Protein AF-A0A5C4T3Y5-F1 (afdb_monomer_lite)

Radius of gyration: 22.11 Å; chains: 1; bounding box: 56×48×70 Å

Organism: NCBI:txid1172614

pLDDT: mean 87.39, std 15.69, range [29.86, 98.88]

Sequence (326 aa):
MNRQQIGSLPRAMRIAFAGDSITWVDGMLDDGFVGEADLFLRETFAETIMHDRLTIFGHAETIRSRKFYGESGVRLTGQGSGAAFELGGDELSVVQALERGNESAALIDLYVDGELYDTFTNRNDSPSGEHKVSFIGDGVKHTFDLGRPFTYGHRVTVDGAEVAGELNSRGYGAAFPASLDYRIIRQYEPGPDGEPEVRHVLRFREPVSEGAVIEVTYRFGETIAYAKTTIGETGERIGSPLESRYGEGGVAFDPARPVSVSSGLDFRSTDERAVRTWRFPHAARRTFELKIRGFDPHGGGEGEPYVLLNFVTNRFHHVMNAGIGG

Secondary structure (DSSP, 8-state):
--------PPPP-EEEE--SSS--SSSSTTSHHHHHHHHHHHHHTS-EEEGGGSEEEEEEEEEE-TTSGGGEEEEEEEEEEEEEEEEEEEEEEEEEEB-S--TT-EEEEEEETTEEEEEEE----S-EEEEEEEEE--SS--EEE-SSSSEEEEEEEETTEE--EEE----TTPPPPTT-SEEEEEEEEE-TTSSEEEEEEEEESSPPPTTPEEEEEEEEEPPB-SEE-S--BSSSSTTSPBPPS--BS--TT--S---SS------EEE-GGGEEEEEEEEEEEEEEEEEEEEE-TTS---S--EEEEEEEESS--EEEE-STT-

Foldseek 3Di:
DDFPADPDADPFDFAEDAAAPQQPDQFFCLPHPNVVVLVCCCVPRWPWFFQVRWDWDADKDWFAFSLFNVRIWIKFWFFFTWTKDKGWWQKKKFFFKAFFAQQQKFWKFKDWQNHTDDIDISHDPWDKDKDKDKDFFAQPDFKDFPPAFAKAPKWKDKLNHTFAEFAAQDEPPDDDDPRGQWYWFWDWDQDPVRDTDITTMIGGPGGRDGGIMMMMMIIGGAMAGQKDFSWYANDRDSRHGTGYLWGADDDPQPPPDPDRTDQNHDKIKGRVVSMDMDGHPTIGIIMMMMGGNFHDPPGSRDDIHIIITGMMMGHSSTYIHPYRSD

Structure (mmCIF, N/CA/C/O backbone):
data_AF-A0A5C4T3Y5-F1
#
_entry.id   AF-A0A5C4T3Y5-F1
#
loop_
_atom_site.group_PDB
_atom_site.id
_atom_site.type_symbol
_atom_site.label_atom_id
_atom_site.label_alt_id
_atom_site.label_comp_id
_atom_site.label_asym_id
_atom_site.label_entity_id
_atom_site.label_seq_id
_atom_site.pdbx_PDB_ins_code
_atom_site.Cartn_x
_atom_site.Cartn_y
_atom_site.Cartn_z
_atom_site.occupancy
_atom_site.B_iso_or_equiv
_atom_site.auth_seq_id
_atom_site.auth_comp_id
_atom_site.auth_asym_id
_atom_site.auth_atom_id
_atom_site.pdbx_PDB_model_num
ATOM 1 N N . MET A 1 1 ? 25.759 -4.461 -36.466 1.00 36.50 1 MET A N 1
ATOM 2 C CA . MET A 1 1 ? 24.819 -4.099 -35.384 1.00 36.50 1 MET A CA 1
ATOM 3 C C . MET A 1 1 ? 25.091 -2.660 -34.986 1.00 36.50 1 MET A C 1
ATOM 5 O O . MET A 1 1 ? 26.148 -2.385 -34.434 1.00 36.50 1 MET A O 1
ATOM 9 N N . ASN A 1 2 ? 24.200 -1.737 -35.352 1.00 29.86 2 ASN A N 1
ATOM 10 C CA . ASN A 1 2 ? 24.322 -0.327 -34.985 1.00 29.86 2 ASN A CA 1
ATOM 11 C C . ASN A 1 2 ? 24.005 -0.174 -33.494 1.00 29.86 2 ASN A C 1
ATOM 13 O O . ASN A 1 2 ? 22.849 -0.293 -33.101 1.00 29.86 2 ASN A O 1
ATOM 17 N N . ARG A 1 3 ? 25.024 0.100 -32.670 1.00 39.75 3 ARG A N 1
ATOM 18 C CA . ARG A 1 3 ? 24.822 0.672 -31.335 1.00 39.75 3 ARG A CA 1
ATOM 19 C C . ARG A 1 3 ? 24.287 2.086 -31.545 1.00 39.75 3 ARG A C 1
ATOM 21 O O . ARG A 1 3 ? 25.066 2.995 -31.816 1.00 39.75 3 ARG A O 1
ATOM 28 N N . GLN A 1 4 ? 22.971 2.268 -31.488 1.00 42.38 4 GLN A N 1
ATOM 29 C CA . GLN A 1 4 ? 22.417 3.609 -31.347 1.00 42.38 4 GLN A CA 1
ATOM 30 C C . GLN A 1 4 ? 22.918 4.159 -30.009 1.00 42.38 4 GLN A C 1
ATOM 32 O O . GLN A 1 4 ? 22.555 3.658 -28.948 1.00 42.38 4 GLN A O 1
ATOM 37 N N . GLN A 1 5 ? 23.816 5.145 -30.066 1.00 44.62 5 GLN A N 1
ATOM 38 C CA . GLN A 1 5 ? 24.104 5.988 -28.914 1.00 44.62 5 GLN A CA 1
ATOM 39 C C . GLN A 1 5 ? 22.796 6.681 -28.540 1.00 44.62 5 GLN A C 1
ATOM 41 O O . GLN A 1 5 ? 22.319 7.553 -29.265 1.00 44.62 5 GLN A O 1
ATOM 46 N N . ILE A 1 6 ? 22.204 6.260 -27.427 1.00 57.47 6 ILE A N 1
ATOM 47 C CA . ILE A 1 6 ? 21.141 7.017 -26.777 1.00 57.47 6 ILE A CA 1
ATOM 48 C C . ILE A 1 6 ? 21.789 8.349 -26.371 1.00 57.47 6 ILE A C 1
ATOM 50 O O . ILE A 1 6 ? 22.829 8.346 -25.708 1.00 57.47 6 ILE A O 1
ATOM 54 N N . GLY A 1 7 ? 21.241 9.476 -26.842 1.00 57.78 7 GLY A N 1
ATOM 55 C CA . GLY A 1 7 ? 21.712 10.813 -26.464 1.00 57.78 7 GLY A CA 1
ATOM 56 C C . GLY A 1 7 ? 21.711 11.002 -24.942 1.00 57.78 7 GLY A C 1
ATOM 57 O O . GLY A 1 7 ? 21.140 10.197 -24.209 1.00 57.78 7 GLY A O 1
ATOM 58 N N . SER A 1 8 ? 22.357 12.057 -24.439 1.00 62.75 8 SER A N 1
ATOM 59 C CA . SER A 1 8 ? 22.396 12.314 -22.993 1.00 62.75 8 SER A CA 1
ATOM 60 C C . SER A 1 8 ? 20.975 12.424 -22.427 1.00 62.75 8 SER A C 1
ATOM 62 O O . SER A 1 8 ? 20.255 13.368 -22.756 1.00 62.75 8 SER A O 1
ATOM 64 N N . LEU A 1 9 ? 20.575 11.464 -21.589 1.00 67.12 9 LEU A N 1
ATOM 65 C CA . LEU A 1 9 ? 19.258 11.462 -20.955 1.00 67.12 9 LEU A CA 1
ATOM 66 C C . LEU A 1 9 ? 19.150 12.611 -19.932 1.00 67.12 9 LEU A C 1
ATOM 68 O O . LEU A 1 9 ? 20.125 12.876 -19.215 1.00 67.12 9 LEU A O 1
ATOM 72 N N . PRO A 1 10 ? 17.983 13.275 -19.812 1.00 72.19 10 PRO A N 1
ATOM 73 C CA . PRO A 1 10 ? 17.761 14.323 -18.815 1.00 72.19 10 PRO A CA 1
ATOM 74 C C . PRO A 1 10 ? 18.034 13.794 -17.411 1.00 72.19 10 PRO A C 1
ATOM 76 O O . PRO A 1 10 ? 17.571 12.702 -17.090 1.00 72.19 10 PRO A O 1
ATOM 79 N N . ARG A 1 11 ? 18.770 14.535 -16.567 1.00 76.62 11 ARG A N 1
ATOM 80 C CA . ARG A 1 11 ? 19.096 14.136 -15.180 1.00 76.62 11 ARG A CA 1
ATOM 81 C C . ARG A 1 11 ? 17.837 13.671 -14.435 1.00 76.62 11 ARG A C 1
ATOM 83 O O . ARG A 1 11 ? 16.840 14.379 -14.458 1.00 76.62 11 ARG A O 1
ATOM 90 N N . ALA A 1 12 ? 17.896 12.526 -13.749 1.00 79.19 12 ALA A N 1
ATOM 91 C CA . ALA A 1 12 ? 16.810 12.096 -12.869 1.00 79.19 12 ALA A CA 1
ATOM 92 C C . ALA A 1 12 ? 16.575 13.164 -11.784 1.00 79.19 12 ALA A C 1
ATOM 94 O O . ALA A 1 12 ? 17.498 13.513 -11.040 1.00 79.19 12 ALA A O 1
ATOM 95 N N . MET A 1 13 ? 15.362 13.717 -11.738 1.00 84.25 13 MET A N 1
ATOM 96 C CA . MET A 1 13 ? 14.961 14.749 -10.779 1.00 84.25 13 MET A CA 1
ATOM 97 C C . MET A 1 13 ? 13.969 14.184 -9.765 1.00 84.25 13 MET A C 1
ATOM 99 O O . MET A 1 13 ? 13.226 13.250 -10.059 1.00 84.25 13 MET A O 1
ATOM 103 N N . ARG A 1 14 ? 13.952 14.797 -8.581 1.00 88.56 14 ARG A N 1
ATOM 104 C CA . ARG A 1 14 ? 12.890 14.643 -7.584 1.00 88.56 14 ARG A CA 1
ATOM 105 C C . ARG A 1 14 ? 11.986 15.858 -7.715 1.00 88.56 14 ARG A C 1
ATOM 107 O O . ARG A 1 14 ? 12.497 16.978 -7.707 1.00 88.56 14 ARG A O 1
ATOM 114 N N . ILE A 1 15 ? 10.691 15.643 -7.892 1.00 89.19 15 ILE A N 1
ATOM 115 C CA . ILE A 1 15 ? 9.761 16.697 -8.300 1.00 89.19 15 ILE A CA 1
ATOM 116 C C . ILE A 1 15 ? 8.737 16.909 -7.192 1.00 89.19 15 ILE A C 1
ATOM 118 O O . ILE A 1 15 ? 8.049 15.978 -6.784 1.00 89.19 15 ILE A O 1
ATOM 122 N N . ALA A 1 16 ? 8.655 18.145 -6.703 1.00 88.56 16 ALA A N 1
ATOM 123 C CA . ALA A 1 16 ? 7.646 18.582 -5.751 1.00 88.56 16 ALA A CA 1
ATOM 124 C C . ALA A 1 16 ? 6.674 19.523 -6.464 1.00 88.56 16 ALA A C 1
ATOM 126 O O . ALA A 1 16 ? 7.077 20.572 -6.968 1.00 88.56 16 ALA A O 1
ATOM 127 N N . PHE A 1 17 ? 5.404 19.144 -6.503 1.00 84.81 17 PHE A N 1
ATOM 128 C CA . PHE A 1 17 ? 4.326 19.990 -6.990 1.00 84.81 17 PHE A CA 1
ATOM 129 C C . PHE A 1 17 ? 3.810 20.834 -5.825 1.00 84.81 17 PHE A C 1
ATOM 131 O O . PHE A 1 17 ? 3.397 20.279 -4.812 1.00 84.81 17 PHE A O 1
ATOM 138 N N . ALA A 1 18 ? 3.840 22.160 -5.957 1.00 80.19 18 ALA A N 1
ATOM 139 C CA . ALA A 1 18 ? 3.355 23.098 -4.944 1.00 80.19 18 ALA A CA 1
ATOM 140 C C . ALA A 1 18 ? 2.342 24.072 -5.564 1.00 80.19 18 ALA A C 1
ATOM 142 O O . ALA A 1 18 ? 2.538 24.542 -6.686 1.00 80.19 18 ALA A O 1
ATOM 143 N N . GLY A 1 19 ? 1.258 24.365 -4.842 1.00 69.75 19 GLY A N 1
ATOM 144 C CA . GLY A 1 19 ? 0.170 25.231 -5.303 1.00 69.75 19 GLY A CA 1
ATOM 145 C C . GLY A 1 19 ? -1.094 25.103 -4.449 1.00 69.75 19 GLY A C 1
ATOM 146 O O . GLY A 1 19 ? -1.251 24.150 -3.691 1.00 69.75 19 GLY A O 1
ATOM 147 N N . ASP A 1 20 ? -1.999 26.068 -4.568 1.00 61.47 20 ASP A N 1
ATOM 148 C CA . ASP A 1 20 ? -3.270 26.143 -3.828 1.00 61.47 20 ASP A CA 1
ATOM 149 C C . ASP A 1 20 ? -4.387 25.261 -4.420 1.00 61.47 20 ASP A C 1
ATOM 151 O O . ASP A 1 20 ? -5.343 24.919 -3.726 1.00 61.47 20 ASP A O 1
ATOM 155 N N . SER A 1 21 ? -4.257 24.887 -5.698 1.00 60.47 21 SER A N 1
ATOM 156 C CA . SER A 1 21 ? -5.304 24.209 -6.473 1.00 60.47 21 SER A CA 1
ATOM 157 C C . SER A 1 21 ? -4.930 22.802 -6.960 1.00 60.47 21 SER A C 1
ATOM 159 O O . SER A 1 21 ? -5.686 22.185 -7.705 1.00 60.47 21 SER A O 1
ATOM 161 N N . ILE A 1 22 ? -3.769 22.281 -6.551 1.00 60.72 22 ILE A N 1
ATOM 162 C CA . ILE A 1 22 ? -3.251 20.967 -6.987 1.00 60.72 22 ILE A CA 1
ATOM 163 C C . ILE A 1 22 ? -3.721 19.792 -6.106 1.00 60.72 22 ILE A C 1
ATOM 165 O O . ILE A 1 22 ? -3.383 18.643 -6.379 1.00 60.72 22 ILE A O 1
ATOM 169 N N . THR A 1 23 ? -4.487 20.076 -5.049 1.00 54.38 23 THR A N 1
ATOM 170 C CA . THR A 1 23 ? -4.898 19.137 -3.985 1.00 54.38 23 THR A CA 1
ATOM 171 C C . THR A 1 23 ? -6.394 18.830 -3.956 1.00 54.38 23 THR A C 1
ATOM 173 O O . THR A 1 23 ? -6.790 17.883 -3.279 1.00 54.38 23 THR A O 1
ATOM 176 N N . TRP A 1 24 ? -7.233 19.593 -4.676 1.00 56.69 24 TRP A N 1
ATOM 177 C CA . TRP A 1 24 ? -8.702 19.475 -4.642 1.00 56.69 24 TRP A CA 1
ATOM 178 C C . TRP A 1 24 ? -9.212 18.256 -5.404 1.00 56.69 24 TRP A C 1
ATOM 180 O O . TRP A 1 24 ? -9.852 18.364 -6.447 1.00 56.69 24 TRP A O 1
ATOM 190 N N . VAL A 1 25 ? -8.914 17.082 -4.874 1.00 65.38 25 VAL A N 1
ATOM 191 C CA . VAL A 1 25 ? -9.356 15.793 -5.385 1.00 65.38 25 VAL A CA 1
ATOM 192 C C . VAL A 1 25 ? -9.476 14.812 -4.225 1.00 65.38 25 VAL A C 1
ATOM 194 O O . VAL A 1 25 ? -9.394 15.146 -3.046 1.00 65.38 25 VAL A O 1
ATOM 197 N N . ASP A 1 26 ? -9.705 13.572 -4.594 1.00 67.50 26 ASP A N 1
ATOM 198 C CA . ASP A 1 26 ? -9.985 12.442 -3.744 1.00 67.50 26 ASP A CA 1
ATOM 199 C C . ASP A 1 26 ? -8.799 12.027 -2.848 1.00 67.50 26 ASP A C 1
ATOM 201 O O . ASP A 1 26 ? -8.959 11.188 -1.969 1.00 67.50 26 ASP A O 1
ATOM 205 N N . GLY A 1 27 ? -7.621 12.634 -2.987 1.00 68.38 27 GLY A N 1
ATOM 206 C CA . GLY A 1 27 ? -6.558 12.465 -2.012 1.00 68.38 27 GLY A CA 1
ATOM 207 C C . GLY A 1 27 ? -5.727 11.195 -2.162 1.00 68.38 27 GLY A C 1
ATOM 208 O O . GLY A 1 27 ? -5.402 10.554 -1.158 1.00 68.38 27 GLY A O 1
ATOM 209 N N . MET A 1 28 ? -5.351 10.851 -3.386 1.00 80.12 28 MET A N 1
ATOM 210 C CA . MET A 1 28 ? -4.226 9.968 -3.709 1.00 80.12 28 MET A CA 1
ATOM 211 C C . MET A 1 28 ? -3.148 10.740 -4.482 1.00 80.12 28 MET A C 1
ATOM 213 O O . MET A 1 28 ? -3.379 11.867 -4.913 1.00 80.12 28 MET A O 1
ATOM 217 N N . LEU A 1 29 ? -1.941 10.171 -4.592 1.00 83.69 29 LEU A N 1
ATOM 218 C CA . LEU A 1 29 ? -0.811 10.845 -5.249 1.00 83.69 29 LEU A CA 1
ATOM 219 C C . LEU A 1 29 ? -1.103 11.136 -6.727 1.00 83.69 29 LEU A C 1
ATOM 221 O O . LEU A 1 29 ? -0.815 12.233 -7.194 1.00 83.69 29 LEU A O 1
ATOM 225 N N . ASP A 1 30 ? -1.728 10.177 -7.408 1.00 81.19 30 ASP A N 1
ATOM 226 C CA . ASP A 1 30 ? -2.025 10.243 -8.843 1.00 81.19 30 ASP A CA 1
ATOM 227 C C . ASP A 1 30 ? -3.399 10.840 -9.153 1.00 81.19 30 ASP A C 1
ATOM 229 O O . ASP A 1 30 ? -3.900 10.716 -10.268 1.00 81.19 30 ASP A O 1
ATOM 233 N N . ASP A 1 31 ? -4.033 11.489 -8.178 1.00 78.75 31 ASP A N 1
ATOM 234 C CA . ASP A 1 31 ? -5.283 12.188 -8.428 1.00 78.75 31 ASP A CA 1
ATOM 235 C C . ASP A 1 31 ? -5.014 13.609 -8.963 1.00 78.75 31 ASP A C 1
ATOM 237 O O . ASP A 1 31 ? -4.052 14.288 -8.588 1.00 78.75 31 ASP A O 1
ATOM 241 N N . GLY A 1 32 ? -5.929 14.111 -9.795 1.00 79.31 32 GLY A N 1
ATOM 242 C CA . GLY A 1 32 ? -5.951 15.512 -10.220 1.00 79.31 32 GLY A CA 1
ATOM 243 C C . GLY A 1 32 ? -4.731 15.936 -11.039 1.00 79.31 32 GLY A C 1
ATOM 244 O O . GLY A 1 32 ? -4.209 15.179 -11.851 1.00 79.31 32 GLY A O 1
ATOM 245 N N . PHE A 1 33 ? -4.283 17.181 -10.842 1.00 82.50 33 PHE A N 1
ATOM 246 C CA . PHE A 1 33 ? -3.180 17.765 -11.615 1.00 82.50 33 PHE A CA 1
ATOM 247 C C . PHE A 1 33 ? -1.865 16.989 -11.467 1.00 82.50 33 PHE A C 1
ATOM 249 O O . PHE A 1 33 ? -1.119 16.864 -12.436 1.00 82.50 33 PHE A O 1
ATOM 256 N N . VAL A 1 34 ? -1.568 16.479 -10.267 1.00 84.25 34 VAL A N 1
ATOM 257 C CA . VAL A 1 34 ? -0.316 15.752 -10.018 1.00 84.25 34 VAL A CA 1
ATOM 258 C C . VAL A 1 34 ? -0.284 14.438 -10.791 1.00 84.25 34 VAL A C 1
ATOM 260 O O . VAL A 1 34 ? 0.754 14.131 -11.369 1.00 84.25 34 VAL A O 1
ATOM 263 N N . GLY A 1 35 ? -1.414 13.730 -10.892 1.00 86.81 35 GLY A N 1
ATOM 264 C CA . GLY A 1 35 ? -1.527 12.535 -11.732 1.00 86.81 35 GLY A CA 1
ATOM 265 C C . GLY A 1 35 ? -1.230 12.812 -13.206 1.00 86.81 35 GLY A C 1
ATOM 266 O O . GLY A 1 35 ? -0.397 12.138 -13.806 1.00 86.81 35 GLY A O 1
ATOM 267 N N . GLU A 1 36 ? -1.838 13.856 -13.776 1.00 88.88 36 GLU A N 1
ATOM 268 C CA . GLU A 1 36 ? -1.592 14.259 -15.172 1.00 88.88 36 GLU A CA 1
ATOM 269 C C . GLU A 1 36 ? -0.136 14.692 -15.407 1.00 88.88 36 GLU A C 1
ATOM 271 O O . GLU A 1 36 ? 0.470 14.385 -16.437 1.00 88.88 36 GLU A O 1
ATOM 276 N N . ALA A 1 37 ? 0.460 15.395 -14.441 1.00 89.38 37 ALA A N 1
ATOM 277 C CA . ALA A 1 37 ? 1.850 15.811 -14.528 1.00 89.38 37 ALA A CA 1
ATOM 278 C C . ALA A 1 37 ? 2.822 14.625 -14.407 1.00 89.38 37 ALA A C 1
ATOM 280 O O . ALA A 1 37 ? 3.807 14.581 -15.144 1.00 89.38 37 ALA A O 1
ATOM 281 N N . ASP A 1 38 ? 2.554 13.660 -13.521 1.00 90.06 38 ASP A N 1
ATOM 282 C CA . ASP A 1 38 ? 3.348 12.432 -13.403 1.00 90.06 38 ASP A CA 1
ATOM 283 C C . ASP A 1 38 ? 3.255 11.583 -14.679 1.00 90.06 38 ASP A C 1
ATOM 285 O O . ASP A 1 38 ? 4.277 11.141 -15.210 1.00 90.06 38 ASP A O 1
ATOM 289 N N . LEU A 1 39 ? 2.056 11.461 -15.258 1.00 91.31 39 LEU A N 1
ATOM 290 C CA . LEU A 1 39 ? 1.860 10.818 -16.557 1.00 91.31 39 LEU A CA 1
ATOM 291 C C . LEU A 1 39 ? 2.711 11.482 -17.646 1.00 91.31 39 LEU A C 1
ATOM 293 O O . LEU A 1 39 ? 3.504 10.809 -18.309 1.00 91.31 39 LEU A O 1
ATOM 297 N N . PHE A 1 40 ? 2.625 12.808 -17.777 1.00 91.06 40 PHE A N 1
ATOM 298 C CA . PHE A 1 40 ? 3.419 13.559 -18.748 1.00 91.06 40 PHE A CA 1
ATOM 299 C C . PHE A 1 40 ? 4.928 13.350 -18.555 1.00 91.06 40 PHE A C 1
ATOM 301 O O . PHE A 1 40 ? 5.659 13.163 -19.534 1.00 91.06 40 PHE A O 1
ATOM 308 N N . LEU A 1 41 ? 5.405 13.348 -17.305 1.00 90.31 41 LEU A N 1
ATOM 309 C CA . LEU A 1 41 ? 6.813 13.115 -16.987 1.00 90.31 41 LEU A CA 1
ATOM 310 C C . LEU A 1 41 ? 7.275 11.729 -17.445 1.00 90.31 41 LEU A C 1
ATOM 312 O O . LEU A 1 41 ? 8.335 11.602 -18.069 1.00 90.31 41 LEU A O 1
ATOM 316 N N . ARG A 1 42 ? 6.468 10.703 -17.164 1.00 90.12 42 ARG A N 1
ATOM 317 C CA . ARG A 1 42 ? 6.774 9.303 -17.470 1.00 90.12 42 ARG A CA 1
ATOM 318 C C . ARG A 1 42 ? 6.694 8.969 -18.950 1.00 90.12 42 ARG A C 1
ATOM 320 O O . ARG A 1 42 ? 7.443 8.099 -19.384 1.00 90.12 42 ARG A O 1
ATOM 327 N N . GLU A 1 43 ? 5.814 9.626 -19.700 1.00 88.25 43 GLU A N 1
ATOM 328 C CA . GLU A 1 43 ? 5.666 9.425 -21.146 1.00 88.25 43 GLU A CA 1
ATOM 329 C C . GLU A 1 43 ? 6.674 10.240 -21.966 1.00 88.25 43 GLU A C 1
ATOM 331 O O . GLU A 1 43 ? 7.081 9.810 -23.045 1.00 88.25 43 GLU A O 1
ATOM 336 N N . THR A 1 44 ? 7.097 11.405 -21.464 1.00 89.31 44 THR A N 1
ATOM 337 C CA . THR A 1 44 ? 7.933 12.344 -22.232 1.00 89.31 44 THR A CA 1
ATOM 338 C C . THR A 1 44 ? 9.419 12.234 -21.903 1.00 89.31 44 THR A C 1
ATOM 340 O O . THR A 1 44 ? 10.260 12.369 -22.793 1.00 89.31 44 THR A O 1
ATOM 343 N N . PHE A 1 45 ? 9.768 12.027 -20.629 1.00 89.62 45 PHE A N 1
ATOM 344 C CA . PHE A 1 45 ? 11.157 12.124 -20.161 1.00 89.62 45 PHE A CA 1
ATOM 345 C C . PHE A 1 45 ? 11.718 10.822 -19.586 1.00 89.62 45 PHE A C 1
ATOM 347 O O . PHE A 1 45 ? 12.925 10.747 -19.340 1.00 89.62 45 PHE A O 1
ATOM 354 N N . ALA A 1 46 ? 10.879 9.807 -19.389 1.00 92.19 46 ALA A N 1
ATOM 355 C CA . ALA A 1 46 ? 11.289 8.479 -18.957 1.00 92.19 46 ALA A CA 1
ATOM 356 C C . ALA A 1 46 ? 10.874 7.414 -19.979 1.00 92.19 46 ALA A C 1
ATOM 358 O O . ALA A 1 46 ? 10.003 7.618 -20.818 1.00 92.19 46 ALA A O 1
ATOM 359 N N . GLU A 1 47 ? 11.490 6.245 -19.876 1.00 94.50 47 GLU A N 1
ATOM 360 C CA . GLU A 1 47 ? 10.926 5.016 -20.414 1.00 94.50 47 GLU A CA 1
ATOM 361 C C . GLU A 1 47 ? 10.297 4.270 -19.239 1.00 94.50 47 GLU A C 1
ATOM 363 O O . GLU A 1 47 ? 11.011 3.741 -18.391 1.00 94.50 47 GLU A O 1
ATOM 368 N N . THR A 1 48 ? 8.966 4.279 -19.160 1.00 95.62 48 THR A N 1
ATOM 369 C CA . THR A 1 48 ? 8.206 3.584 -18.113 1.00 95.62 48 THR A CA 1
ATOM 370 C C . THR A 1 48 ? 7.414 2.441 -18.733 1.00 95.62 48 THR A C 1
ATOM 372 O O . THR A 1 48 ? 6.619 2.656 -19.653 1.00 95.62 48 THR A O 1
ATOM 375 N N . ILE A 1 49 ? 7.603 1.228 -18.215 1.00 97.62 49 ILE A N 1
ATOM 376 C CA . ILE A 1 49 ? 6.910 0.015 -18.649 1.00 97.62 49 ILE A CA 1
ATOM 377 C C . ILE A 1 49 ? 5.986 -0.422 -17.513 1.00 97.62 49 ILE A C 1
ATOM 379 O O . ILE A 1 49 ? 6.433 -0.818 -16.436 1.00 97.62 49 ILE A O 1
ATOM 383 N N . MET A 1 50 ? 4.684 -0.307 -17.763 1.00 97.38 50 MET A N 1
ATOM 384 C CA . MET A 1 50 ? 3.639 -0.748 -16.836 1.00 97.38 50 MET A CA 1
ATOM 385 C C . MET A 1 50 ? 3.598 -2.277 -16.759 1.00 97.38 50 MET A C 1
ATOM 387 O O . MET A 1 50 ? 4.008 -2.949 -17.706 1.00 97.38 50 MET A O 1
ATOM 391 N N . HIS A 1 51 ? 3.105 -2.823 -15.642 1.00 97.44 51 HIS A N 1
ATOM 392 C CA . HIS A 1 51 ? 3.057 -4.275 -15.407 1.00 97.44 51 HIS A CA 1
ATOM 393 C C . HIS A 1 51 ? 2.386 -5.077 -16.533 1.00 97.44 51 HIS A C 1
ATOM 395 O O . HIS A 1 51 ? 2.841 -6.170 -16.855 1.00 97.44 51 HIS A O 1
ATOM 401 N N . ASP A 1 52 ? 1.367 -4.509 -17.177 1.00 96.69 52 ASP A N 1
ATOM 402 C CA . ASP A 1 52 ? 0.608 -5.110 -18.279 1.00 96.69 52 ASP A CA 1
ATOM 403 C C . ASP A 1 52 ? 1.371 -5.164 -19.615 1.00 96.69 52 ASP A C 1
ATOM 405 O O . ASP A 1 52 ? 0.950 -5.849 -20.547 1.00 96.69 52 ASP A O 1
ATOM 409 N N . ARG A 1 53 ? 2.510 -4.469 -19.706 1.00 97.56 53 ARG A N 1
ATOM 410 C CA . ARG A 1 53 ? 3.426 -4.472 -20.856 1.00 97.56 53 ARG A CA 1
ATOM 411 C C . ARG A 1 53 ? 4.692 -5.297 -20.615 1.00 97.56 53 ARG A C 1
ATOM 413 O O . ARG A 1 53 ? 5.538 -5.379 -21.506 1.00 97.56 53 ARG A O 1
ATOM 420 N N . LEU A 1 54 ? 4.842 -5.900 -19.436 1.00 97.94 54 LEU A N 1
ATOM 421 C CA . LEU A 1 54 ? 5.944 -6.813 -19.138 1.00 97.94 54 LEU A CA 1
ATOM 422 C C . LEU A 1 54 ? 5.702 -8.180 -19.790 1.00 97.94 54 LEU A C 1
ATOM 424 O O . LEU A 1 54 ? 4.568 -8.643 -19.906 1.00 97.94 54 LEU A O 1
ATOM 428 N N . THR A 1 55 ? 6.776 -8.874 -20.167 1.00 98.44 55 THR A N 1
ATOM 429 C CA . THR A 1 55 ? 6.678 -10.282 -20.572 1.00 98.44 55 THR A CA 1
ATOM 430 C C . THR A 1 55 ? 6.641 -11.146 -19.320 1.00 98.44 55 THR A C 1
ATOM 432 O O . THR A 1 55 ? 7.670 -11.375 -18.691 1.00 98.44 55 THR A O 1
ATOM 435 N N . ILE A 1 56 ? 5.451 -11.599 -18.938 1.00 98.25 56 ILE A N 1
ATOM 436 C CA . ILE A 1 56 ? 5.238 -12.379 -17.716 1.00 98.25 56 ILE A CA 1
ATOM 437 C C . ILE A 1 56 ? 5.407 -13.878 -17.974 1.00 98.25 56 ILE A C 1
ATOM 439 O O . ILE A 1 56 ? 4.944 -14.403 -18.987 1.00 98.25 56 ILE A O 1
ATOM 443 N N . PHE A 1 57 ? 6.028 -14.576 -17.026 1.00 97.62 57 PHE A N 1
ATOM 444 C CA . PHE A 1 57 ? 6.111 -16.034 -17.000 1.00 97.62 57 PHE A CA 1
ATOM 445 C C . PHE A 1 57 ? 5.760 -16.577 -15.610 1.00 97.62 57 PHE A C 1
ATOM 447 O O . PHE A 1 57 ? 6.029 -15.945 -14.588 1.00 97.62 57 PHE A O 1
ATOM 454 N N . GLY A 1 58 ? 5.159 -17.768 -15.574 1.00 97.00 58 GLY A N 1
ATOM 455 C CA . GLY A 1 58 ? 4.621 -18.360 -14.347 1.00 97.00 58 GLY A CA 1
ATOM 456 C C . GLY A 1 58 ? 3.217 -17.853 -13.998 1.00 97.00 58 GLY A C 1
ATOM 457 O O . GLY A 1 58 ? 2.471 -17.425 -14.879 1.00 97.00 58 GLY A O 1
ATOM 458 N N . HIS A 1 59 ? 2.834 -17.955 -12.723 1.00 97.31 59 HIS A N 1
ATOM 459 C CA . HIS A 1 59 ? 1.506 -17.546 -12.255 1.00 97.31 59 HIS A CA 1
ATOM 460 C C . HIS A 1 59 ? 1.455 -16.041 -11.979 1.00 97.31 59 HIS A C 1
ATOM 462 O O . HIS A 1 59 ? 2.314 -15.506 -11.270 1.00 97.31 59 HIS A O 1
ATOM 468 N N . ALA A 1 60 ? 0.418 -15.381 -12.496 1.00 97.94 60 ALA A N 1
ATOM 469 C CA . ALA A 1 60 ? 0.236 -13.944 -12.386 1.00 97.94 60 ALA A CA 1
ATOM 470 C C . ALA A 1 60 ? -1.233 -13.558 -12.185 1.00 97.94 60 ALA A C 1
ATOM 472 O O . ALA A 1 60 ? -2.123 -14.105 -12.832 1.00 97.94 60 ALA A O 1
ATOM 473 N N . GLU A 1 61 ? -1.467 -12.569 -11.329 1.00 97.88 61 GLU A N 1
ATOM 474 C CA . GLU A 1 61 ? -2.783 -11.987 -11.067 1.00 97.88 61 GLU A CA 1
ATOM 475 C C . GLU A 1 61 ? -2.684 -10.459 -11.085 1.00 97.88 61 GLU A C 1
ATOM 477 O O . GLU A 1 61 ? -1.803 -9.877 -10.454 1.00 97.88 61 GLU A O 1
ATOM 482 N N . THR A 1 62 ? -3.591 -9.780 -11.788 1.00 97.94 62 THR A N 1
ATOM 483 C CA . THR A 1 62 ? -3.681 -8.317 -11.708 1.00 97.94 62 THR A CA 1
ATOM 484 C C . THR A 1 62 ? -4.339 -7.902 -10.398 1.00 97.94 62 THR A C 1
ATOM 486 O O . THR A 1 62 ? -5.477 -8.273 -10.124 1.00 97.94 62 THR A O 1
ATOM 489 N N . ILE A 1 63 ? -3.659 -7.051 -9.634 1.00 97.50 63 ILE A N 1
ATOM 490 C CA . ILE A 1 63 ? -4.169 -6.468 -8.393 1.00 97.50 63 ILE A CA 1
ATOM 491 C C . ILE A 1 63 ? -4.537 -5.009 -8.639 1.00 97.50 63 ILE A C 1
ATOM 493 O O . ILE A 1 63 ? -3.784 -4.262 -9.267 1.00 97.50 63 ILE A O 1
ATOM 497 N N . ARG A 1 64 ? -5.698 -4.591 -8.131 1.00 96.12 64 ARG A N 1
ATOM 498 C CA . ARG A 1 64 ? -6.167 -3.204 -8.190 1.00 96.12 64 ARG A CA 1
ATOM 499 C C . ARG A 1 64 ? -6.018 -2.550 -6.826 1.00 96.12 64 ARG A C 1
ATOM 501 O O . ARG A 1 64 ? -6.444 -3.112 -5.823 1.00 96.12 64 ARG A O 1
ATOM 508 N N . SER A 1 65 ? -5.409 -1.372 -6.799 1.00 94.56 65 SER A N 1
ATOM 509 C CA . SER A 1 65 ? -5.291 -0.548 -5.597 1.00 94.56 65 SER A CA 1
ATOM 510 C C . SER A 1 65 ? -4.962 0.876 -6.001 1.00 94.56 65 SER A C 1
ATOM 512 O O . SER A 1 65 ? -4.067 1.085 -6.815 1.00 94.56 65 SER A O 1
ATOM 514 N N . ARG A 1 66 ? -5.615 1.864 -5.383 1.00 91.31 66 ARG A N 1
ATOM 515 C CA . ARG A 1 66 ? -5.321 3.284 -5.636 1.00 91.31 66 ARG A CA 1
ATOM 516 C C . ARG A 1 66 ? -3.938 3.719 -5.143 1.00 91.31 66 ARG A C 1
ATOM 518 O O . ARG A 1 66 ? -3.521 4.838 -5.407 1.00 91.31 66 ARG A O 1
ATOM 525 N N . LYS A 1 67 ? -3.229 2.859 -4.400 1.00 93.44 67 LYS A N 1
ATOM 526 C CA . LYS A 1 67 ? -1.833 3.097 -4.010 1.00 93.44 67 LYS A CA 1
ATOM 527 C C . LYS A 1 67 ? -0.821 2.740 -5.097 1.00 93.44 67 LYS A C 1
ATOM 529 O O . LYS A 1 67 ? 0.356 3.060 -4.946 1.00 93.44 67 LYS A O 1
ATOM 534 N N . PHE A 1 68 ? -1.252 2.058 -6.153 1.00 95.56 68 PHE A N 1
ATOM 535 C CA . PHE A 1 68 ? -0.436 1.822 -7.334 1.00 95.56 68 PHE A CA 1
ATOM 536 C C . PHE A 1 68 ? -0.560 2.979 -8.314 1.00 95.56 68 PHE A C 1
ATOM 538 O O . PHE A 1 68 ? -1.657 3.495 -8.522 1.00 95.56 68 PHE A O 1
ATOM 545 N N . TYR A 1 69 ? 0.540 3.286 -8.997 1.00 94.06 69 TYR A N 1
ATOM 546 C CA . TYR A 1 69 ? 0.496 4.112 -10.192 1.00 94.06 69 TYR A CA 1
ATOM 547 C C . TYR A 1 69 ? -0.393 3.458 -11.250 1.00 94.06 69 TYR A C 1
ATOM 549 O O . TYR A 1 69 ? -0.260 2.258 -11.517 1.00 94.06 69 TYR A O 1
ATOM 557 N N . GLY A 1 70 ? -1.333 4.220 -11.813 1.00 92.56 70 GLY A N 1
ATOM 558 C CA . GLY A 1 70 ? -2.357 3.692 -12.725 1.00 92.56 70 GLY A CA 1
ATOM 559 C C . GLY A 1 70 ? -3.318 2.686 -12.070 1.00 92.56 70 GLY A C 1
ATOM 560 O O . GLY A 1 70 ? -3.876 1.820 -12.748 1.00 92.56 70 GLY A O 1
ATOM 561 N N . GLU A 1 71 ? -3.452 2.746 -10.742 1.00 94.38 71 GLU A N 1
ATOM 562 C CA . GLU A 1 71 ? -4.342 1.935 -9.900 1.00 94.38 71 GLU A CA 1
ATOM 563 C C . GLU A 1 71 ? -4.208 0.409 -10.063 1.00 94.38 71 GLU A C 1
ATOM 565 O O . GLU A 1 71 ? -5.126 -0.360 -9.744 1.00 94.38 71 GLU A O 1
ATOM 570 N N . SER A 1 72 ? -3.077 -0.069 -10.591 1.00 96.69 72 SER A N 1
ATOM 571 C CA . SER A 1 72 ? -2.877 -1.494 -10.841 1.00 96.69 72 SER A CA 1
ATOM 572 C C . SER A 1 72 ? -1.431 -1.958 -10.792 1.00 96.69 72 SER A C 1
ATOM 574 O O . SER A 1 72 ? -0.503 -1.240 -11.151 1.00 96.69 72 SER A O 1
ATOM 576 N N . GLY A 1 73 ? -1.267 -3.210 -10.385 1.00 98.06 73 GLY A N 1
ATOM 577 C CA . GLY A 1 73 ? -0.018 -3.953 -10.453 1.00 98.06 73 GLY A CA 1
ATOM 578 C C . GLY A 1 73 ? -0.281 -5.416 -10.793 1.00 98.06 73 GLY A C 1
ATOM 579 O O . GLY A 1 73 ? -1.430 -5.845 -10.924 1.00 98.06 73 GLY A O 1
ATOM 580 N N . VAL A 1 74 ? 0.787 -6.197 -10.885 1.00 98.50 74 VAL A N 1
ATOM 581 C CA . VAL A 1 74 ? 0.732 -7.648 -11.060 1.00 98.50 74 VAL A CA 1
ATOM 582 C C . VAL A 1 74 ? 1.357 -8.342 -9.855 1.00 98.50 74 VAL A C 1
ATOM 584 O O . VAL A 1 74 ? 2.463 -8.009 -9.432 1.00 98.50 74 VAL A O 1
ATOM 587 N N . ARG A 1 75 ? 0.646 -9.319 -9.294 1.00 98.31 75 ARG A N 1
ATOM 588 C CA . ARG A 1 75 ? 1.169 -10.281 -8.328 1.00 98.31 75 ARG A CA 1
ATOM 589 C C . ARG A 1 75 ? 1.710 -11.473 -9.096 1.00 98.31 75 ARG A C 1
ATOM 591 O O . ARG A 1 75 ? 0.940 -12.199 -9.714 1.00 98.31 75 ARG A O 1
ATOM 598 N N . LEU A 1 76 ? 3.015 -11.684 -9.036 1.00 98.50 76 LEU A N 1
ATOM 599 C CA . LEU A 1 76 ? 3.666 -12.897 -9.523 1.00 98.50 76 LEU A CA 1
ATOM 600 C C . LEU A 1 76 ? 3.815 -13.850 -8.347 1.00 98.50 76 LEU A C 1
ATOM 602 O O . LEU A 1 76 ? 4.148 -13.405 -7.251 1.00 98.50 76 LEU A O 1
ATOM 606 N N . THR A 1 77 ? 3.514 -15.133 -8.520 1.00 98.19 77 THR A N 1
ATOM 607 C CA . THR A 1 77 ? 3.474 -16.095 -7.403 1.00 98.19 77 THR A CA 1
ATOM 608 C C . THR A 1 77 ? 4.134 -17.411 -7.782 1.00 98.19 77 THR A C 1
ATOM 610 O O . THR A 1 77 ? 4.011 -17.869 -8.917 1.00 98.19 77 THR A O 1
ATOM 613 N N . GLY A 1 78 ? 4.844 -18.007 -6.830 1.00 98.00 78 GLY A N 1
ATOM 614 C CA . GLY A 1 78 ? 5.546 -19.271 -6.994 1.00 98.00 78 GLY A CA 1
ATOM 615 C C . GLY A 1 78 ? 6.993 -19.092 -7.451 1.00 98.00 78 GLY A C 1
ATOM 616 O O . GLY A 1 78 ? 7.347 -18.168 -8.187 1.00 98.00 78 GLY A O 1
ATOM 617 N N . GLN A 1 79 ? 7.850 -20.006 -7.001 1.00 97.81 79 GLN A N 1
ATOM 618 C CA . GLN A 1 79 ? 9.251 -20.049 -7.406 1.00 97.81 79 GLN A CA 1
ATOM 619 C C . GLN A 1 79 ? 9.371 -20.202 -8.927 1.00 97.81 79 GLN A C 1
ATOM 621 O O . GLN A 1 79 ? 8.729 -21.051 -9.541 1.00 97.81 79 GLN A O 1
ATOM 626 N N . GLY A 1 80 ? 10.232 -19.389 -9.533 1.00 97.75 80 GLY A N 1
ATOM 627 C CA . GLY A 1 80 ? 10.459 -19.369 -10.972 1.00 97.75 80 GLY A CA 1
ATOM 628 C C . GLY A 1 80 ? 9.495 -18.486 -11.763 1.00 97.75 80 GLY A C 1
ATOM 629 O O . GLY A 1 80 ? 9.793 -18.241 -12.929 1.00 97.75 80 GLY A O 1
ATOM 630 N N . SER A 1 81 ? 8.414 -17.975 -11.163 1.00 98.56 81 SER A N 1
ATOM 631 C CA . SER A 1 81 ? 7.580 -16.930 -11.773 1.00 98.56 81 SER A CA 1
ATOM 632 C C . SER A 1 81 ? 8.329 -15.597 -11.822 1.00 98.56 81 SER A C 1
ATOM 634 O O . SER A 1 81 ? 9.211 -15.335 -10.997 1.00 98.56 81 SER A O 1
ATOM 636 N N . GLY A 1 82 ? 7.992 -14.746 -12.787 1.00 98.38 82 GLY A N 1
ATOM 637 C CA . GLY A 1 82 ? 8.771 -13.545 -13.043 1.00 98.38 82 GLY A CA 1
ATOM 638 C C . GLY A 1 82 ? 8.278 -12.690 -14.206 1.00 98.38 82 GLY A C 1
ATOM 639 O O . GLY A 1 82 ? 7.211 -12.921 -14.780 1.00 98.38 82 GLY A O 1
ATOM 640 N N . ALA A 1 83 ? 9.070 -11.670 -14.518 1.00 98.62 83 ALA A N 1
ATOM 641 C CA . ALA A 1 83 ? 8.815 -10.715 -15.583 1.00 98.62 83 ALA A CA 1
ATOM 642 C C . ALA A 1 83 ? 10.113 -10.372 -16.314 1.00 98.62 83 ALA A C 1
ATOM 644 O O . ALA A 1 83 ? 11.128 -10.094 -15.678 1.00 98.62 83 ALA A O 1
ATOM 645 N N . ALA A 1 84 ? 10.062 -10.335 -17.641 1.00 98.69 84 ALA A N 1
ATOM 646 C CA . ALA A 1 84 ? 11.153 -9.897 -18.498 1.00 98.69 84 ALA A CA 1
ATOM 647 C C . ALA A 1 84 ? 10.759 -8.649 -19.296 1.00 98.69 84 ALA A C 1
ATOM 649 O O . ALA A 1 84 ? 9.601 -8.476 -19.692 1.00 98.69 84 ALA A O 1
ATOM 650 N N . PHE A 1 85 ? 11.726 -7.766 -19.525 1.00 98.69 85 PHE A N 1
ATOM 651 C CA . PHE A 1 85 ? 11.537 -6.526 -20.271 1.00 98.69 85 PHE A CA 1
ATOM 652 C C . PHE A 1 85 ? 12.868 -5.996 -20.808 1.00 98.69 85 PHE A C 1
ATOM 654 O O . PHE A 1 85 ? 13.948 -6.412 -20.394 1.00 98.69 85 PHE A O 1
ATOM 661 N N . GLU A 1 86 ? 12.792 -5.057 -21.743 1.00 98.38 86 GLU A N 1
ATOM 662 C CA . GLU A 1 86 ? 13.954 -4.360 -22.280 1.00 98.38 86 GLU A CA 1
ATOM 663 C C . GLU A 1 86 ? 13.796 -2.866 -21.999 1.00 98.38 86 GLU A C 1
ATOM 665 O O . GLU A 1 86 ? 12.744 -2.297 -22.282 1.00 98.38 86 GLU A O 1
ATOM 670 N N . LEU A 1 87 ? 14.825 -2.239 -21.433 1.00 97.06 87 LEU A N 1
ATOM 671 C CA . LEU A 1 87 ? 14.779 -0.842 -21.002 1.00 97.06 87 LEU A CA 1
ATOM 672 C C . LEU A 1 87 ? 16.056 -0.119 -21.444 1.00 97.06 87 LEU A C 1
ATOM 674 O O . LEU A 1 87 ? 17.165 -0.654 -21.351 1.00 97.06 87 LEU A O 1
ATOM 678 N N . GLY A 1 88 ? 15.905 1.094 -21.973 1.00 95.00 88 GLY A N 1
ATOM 679 C CA . GLY A 1 88 ? 17.009 1.960 -22.365 1.00 95.00 88 GLY A CA 1
ATOM 680 C C . GLY A 1 88 ? 17.419 2.912 -21.248 1.00 95.00 88 GLY A C 1
ATOM 681 O O . GLY A 1 88 ? 16.581 3.563 -20.633 1.00 95.00 88 GLY A O 1
ATOM 682 N N . GLY A 1 89 ? 18.723 3.058 -21.025 1.00 93.06 89 GLY A N 1
ATOM 683 C CA . GLY A 1 89 ? 19.267 4.071 -20.126 1.00 93.06 89 GLY A CA 1
ATOM 684 C C . GLY A 1 89 ? 20.466 3.590 -19.326 1.00 93.06 89 GLY A C 1
ATOM 685 O O . GLY A 1 89 ? 21.119 2.597 -19.645 1.00 93.06 89 GLY A O 1
ATOM 686 N N . ASP A 1 90 ? 20.807 4.357 -18.307 1.00 93.62 90 ASP A N 1
ATOM 687 C CA . ASP A 1 90 ? 21.877 4.101 -17.341 1.00 93.62 90 ASP A CA 1
ATOM 688 C C . ASP A 1 90 ? 21.317 3.829 -15.935 1.00 93.62 90 ASP A C 1
ATOM 690 O O . ASP A 1 90 ? 22.066 3.786 -14.965 1.00 93.62 90 ASP A O 1
ATOM 694 N N . GLU A 1 91 ? 20.008 3.630 -15.812 1.00 94.62 91 GLU A N 1
ATOM 695 C CA . GLU A 1 91 ? 19.317 3.383 -14.552 1.00 94.62 91 GLU A CA 1
ATOM 696 C C . GLU A 1 91 ? 18.124 2.451 -14.795 1.00 94.62 91 GLU A C 1
ATOM 698 O O . GLU A 1 91 ? 17.452 2.544 -15.823 1.00 94.62 91 GLU A O 1
ATOM 703 N N . LEU A 1 92 ? 17.894 1.544 -13.849 1.00 97.19 92 LEU A N 1
ATOM 704 C CA . LEU A 1 92 ? 16.678 0.752 -13.711 1.00 97.19 92 LEU A CA 1
ATOM 705 C C . LEU A 1 92 ? 16.094 1.046 -12.336 1.00 97.19 92 LEU A C 1
ATOM 707 O O . LEU A 1 92 ? 16.780 0.848 -11.337 1.00 97.19 92 LEU A O 1
ATOM 711 N N . SER A 1 93 ? 14.821 1.404 -12.288 1.00 97.75 93 SER A N 1
ATOM 712 C CA . SER A 1 93 ? 14.021 1.464 -11.074 1.00 97.75 93 SER A CA 1
ATOM 713 C C . SER A 1 93 ? 12.841 0.514 -11.189 1.00 97.75 93 SER A C 1
ATOM 715 O O . SER A 1 93 ? 12.038 0.614 -12.116 1.00 97.75 93 SER A O 1
ATOM 717 N N . VAL A 1 94 ? 12.732 -0.403 -10.235 1.00 98.38 94 VAL A N 1
ATOM 718 C CA . VAL A 1 94 ? 11.585 -1.297 -10.070 1.00 98.38 94 VAL A CA 1
ATOM 719 C C . VAL A 1 94 ? 10.722 -0.742 -8.949 1.00 98.38 94 VAL A C 1
ATOM 721 O O . VAL A 1 94 ? 11.209 -0.546 -7.834 1.00 98.38 94 VAL A O 1
ATOM 724 N N . VAL A 1 95 ? 9.449 -0.491 -9.249 1.00 98.00 95 VAL A N 1
ATOM 725 C CA . VAL A 1 95 ? 8.458 -0.050 -8.267 1.00 98.00 95 VAL A CA 1
ATOM 726 C C . VAL A 1 95 ? 7.558 -1.228 -7.922 1.00 98.00 95 VAL A C 1
ATOM 728 O O . VAL A 1 95 ? 6.853 -1.766 -8.780 1.00 98.00 95 VAL A O 1
ATOM 731 N N . GLN A 1 96 ? 7.607 -1.634 -6.658 1.00 97.75 96 GLN A N 1
ATOM 732 C CA . GLN A 1 96 ? 6.903 -2.793 -6.118 1.00 97.75 96 GLN A CA 1
ATOM 733 C C . GLN A 1 96 ? 6.042 -2.413 -4.913 1.00 97.75 96 GLN A C 1
ATOM 735 O O . GLN A 1 96 ? 6.284 -1.398 -4.268 1.00 97.75 96 GLN A O 1
ATOM 740 N N . ALA A 1 97 ? 5.057 -3.245 -4.584 1.00 97.75 97 ALA A N 1
ATOM 741 C CA . ALA A 1 97 ? 4.380 -3.166 -3.293 1.00 97.75 97 ALA A CA 1
ATOM 742 C C . ALA A 1 97 ? 4.879 -4.239 -2.326 1.00 97.75 97 ALA A C 1
ATOM 744 O O . ALA A 1 97 ? 5.185 -5.363 -2.725 1.00 97.75 97 ALA A O 1
ATOM 745 N N . LEU A 1 98 ? 4.909 -3.881 -1.046 1.00 97.19 98 LEU A N 1
ATOM 746 C CA . LEU A 1 98 ? 5.234 -4.751 0.074 1.00 97.19 98 LEU A CA 1
ATOM 747 C C . LEU A 1 98 ? 3.992 -4.803 0.969 1.00 97.19 98 LEU A C 1
ATOM 749 O O . LEU A 1 98 ? 3.599 -3.783 1.543 1.00 97.19 98 LEU A O 1
ATOM 753 N N . GLU A 1 99 ? 3.338 -5.963 1.055 1.00 95.44 99 GLU A N 1
ATOM 754 C CA . GLU A 1 99 ? 2.201 -6.129 1.968 1.00 95.44 99 GLU A CA 1
ATOM 755 C C . GLU A 1 99 ? 2.680 -6.048 3.426 1.00 95.44 99 GLU A C 1
ATOM 757 O O . GLU A 1 99 ? 3.869 -6.147 3.729 1.00 95.44 99 GLU A O 1
ATOM 762 N N . ARG A 1 100 ? 1.754 -5.808 4.353 1.00 93.56 100 ARG A N 1
ATOM 763 C CA . ARG A 1 100 ? 2.065 -5.673 5.787 1.00 93.56 100 ARG A CA 1
ATOM 764 C C . ARG A 1 100 ? 2.458 -6.995 6.475 1.00 93.56 100 ARG A C 1
ATOM 766 O O . ARG A 1 100 ? 3.040 -6.954 7.558 1.00 93.56 100 ARG A O 1
ATOM 773 N N . GLY A 1 101 ? 2.117 -8.136 5.869 1.00 89.75 101 GLY A N 1
ATOM 774 C CA . GLY A 1 101 ? 2.506 -9.485 6.297 1.00 89.75 101 GLY A CA 1
ATOM 775 C C . GLY A 1 101 ? 3.739 -9.994 5.539 1.00 89.75 101 GLY A C 1
ATOM 776 O O . GLY A 1 101 ? 3.908 -9.708 4.352 1.00 89.75 101 GLY A O 1
ATOM 777 N N . ASN A 1 102 ? 4.599 -10.749 6.227 1.00 93.69 102 ASN A N 1
ATOM 778 C CA . ASN A 1 102 ? 5.875 -11.268 5.705 1.00 93.69 102 ASN A CA 1
ATOM 779 C C . ASN A 1 102 ? 5.895 -12.799 5.557 1.00 93.69 102 ASN A C 1
ATOM 781 O O . ASN A 1 102 ? 6.937 -13.391 5.269 1.00 93.69 102 ASN A O 1
ATOM 785 N N . GLU A 1 103 ? 4.755 -13.456 5.754 1.00 93.06 103 GLU A N 1
ATOM 786 C CA . GLU A 1 103 ? 4.609 -14.909 5.737 1.00 93.06 103 GLU A CA 1
ATOM 787 C C . GLU A 1 103 ? 5.034 -15.491 4.386 1.00 93.06 103 GLU A C 1
ATOM 789 O O . GLU A 1 103 ? 5.765 -16.477 4.336 1.00 93.06 103 GLU A O 1
ATOM 794 N N . SER A 1 104 ? 4.667 -14.815 3.295 1.00 95.25 104 SER A N 1
ATOM 795 C CA . SER A 1 104 ? 4.989 -15.211 1.921 1.00 95.25 104 SER A CA 1
ATOM 796 C C . SER A 1 104 ? 6.047 -14.318 1.249 1.00 95.25 104 SER A C 1
ATOM 798 O O . SER A 1 104 ? 6.093 -14.233 0.019 1.00 95.25 104 SER A O 1
ATOM 800 N N . ALA A 1 105 ? 6.880 -13.624 2.035 1.00 96.19 105 ALA A N 1
ATOM 801 C CA . ALA A 1 105 ? 7.972 -12.809 1.501 1.00 96.19 105 ALA A CA 1
ATOM 802 C C . ALA A 1 105 ? 8.959 -13.666 0.688 1.00 96.19 105 ALA A C 1
ATOM 804 O O . ALA A 1 105 ? 9.237 -14.822 1.018 1.00 96.19 105 ALA A O 1
ATOM 805 N N . ALA A 1 106 ? 9.496 -13.093 -0.382 1.00 97.88 106 ALA A N 1
ATOM 806 C CA . ALA A 1 106 ? 10.288 -13.770 -1.391 1.00 97.88 106 ALA A CA 1
ATOM 807 C C . ALA A 1 106 ? 11.649 -13.105 -1.601 1.00 97.88 106 ALA A C 1
ATOM 809 O O . ALA A 1 106 ? 11.789 -11.888 -1.483 1.00 97.88 106 ALA A O 1
ATOM 810 N N . LEU A 1 107 ? 12.631 -13.912 -2.009 1.00 98.38 107 LEU A N 1
ATOM 811 C CA . LEU A 1 107 ? 13.822 -13.423 -2.698 1.00 98.38 107 LEU A CA 1
ATOM 812 C C . LEU A 1 107 ? 13.552 -13.358 -4.200 1.00 98.38 107 LEU A C 1
ATOM 814 O O . LEU A 1 107 ? 13.028 -14.305 -4.795 1.00 98.38 107 LEU A O 1
ATOM 818 N N . ILE A 1 108 ? 13.962 -12.256 -4.812 1.00 98.69 108 ILE A N 1
ATOM 819 C CA . ILE A 1 108 ? 13.812 -11.966 -6.230 1.00 98.69 108 ILE A CA 1
ATOM 820 C C . ILE A 1 108 ? 15.197 -11.732 -6.817 1.00 98.69 108 ILE A C 1
ATOM 822 O O . ILE A 1 108 ? 15.945 -10.876 -6.350 1.00 98.69 108 ILE A O 1
ATOM 826 N N . ASP A 1 109 ? 15.516 -12.492 -7.854 1.00 98.81 109 ASP A N 1
ATOM 827 C CA . ASP A 1 109 ? 16.731 -12.340 -8.635 1.00 98.81 109 ASP A CA 1
ATOM 828 C C . ASP A 1 109 ? 16.502 -11.342 -9.763 1.00 98.81 109 ASP A C 1
ATOM 830 O O . ASP A 1 109 ? 15.526 -11.451 -10.508 1.00 98.81 109 ASP A O 1
ATOM 834 N N . LEU A 1 110 ? 17.418 -10.385 -9.885 1.00 98.81 110 LEU A N 1
ATOM 835 C CA . LEU A 1 110 ? 17.537 -9.491 -11.024 1.00 98.81 110 LEU A CA 1
ATOM 836 C C . LEU A 1 110 ? 18.636 -10.026 -11.939 1.00 98.81 110 LEU A C 1
ATOM 838 O O . LEU A 1 110 ? 19.808 -10.038 -11.562 1.00 98.81 110 LEU A O 1
ATOM 842 N N . TYR A 1 111 ? 18.267 -10.409 -13.155 1.00 98.88 111 TYR A N 1
ATOM 843 C CA . TYR A 1 111 ? 19.206 -10.705 -14.228 1.00 98.88 111 TYR A CA 1
ATOM 844 C C . TYR A 1 111 ? 19.312 -9.504 -15.167 1.00 98.88 111 TYR A C 1
ATOM 846 O O . TYR A 1 111 ? 18.306 -8.870 -15.497 1.00 98.88 111 TYR A O 1
ATOM 854 N N . VAL A 1 112 ? 20.530 -9.210 -15.615 1.00 98.62 112 VAL A N 1
ATOM 855 C CA . VAL A 1 112 ? 20.836 -8.167 -16.598 1.00 98.62 112 VAL A CA 1
ATOM 856 C C . VAL A 1 112 ? 21.594 -8.818 -17.743 1.00 98.62 112 VAL A C 1
ATOM 858 O O . VAL A 1 112 ? 22.644 -9.417 -17.530 1.00 98.62 112 VAL A O 1
ATOM 861 N N . ASP A 1 113 ? 21.051 -8.724 -18.955 1.00 98.19 113 ASP A N 1
ATOM 862 C CA . ASP A 1 113 ? 21.630 -9.329 -20.160 1.00 98.19 113 ASP A CA 1
ATOM 863 C C . ASP A 1 113 ? 21.921 -10.838 -20.015 1.00 98.19 113 ASP A C 1
ATOM 865 O O . ASP A 1 113 ? 22.895 -11.362 -20.552 1.00 98.19 113 ASP A O 1
ATOM 869 N N . GLY A 1 114 ? 21.036 -11.539 -19.292 1.00 98.00 114 GLY A N 1
ATOM 870 C CA . GLY A 1 114 ? 21.084 -12.987 -19.055 1.00 98.00 114 GLY A CA 1
ATOM 871 C C . GLY A 1 114 ? 21.921 -13.427 -17.849 1.00 98.00 114 GLY A C 1
ATOM 872 O O . GLY A 1 114 ? 21.855 -14.592 -17.467 1.00 98.00 114 GLY A O 1
ATOM 873 N N . GLU A 1 115 ? 22.657 -12.515 -17.213 1.00 98.44 115 GLU A N 1
ATOM 874 C CA . GLU A 1 115 ? 23.520 -12.811 -16.065 1.00 98.44 115 GLU A CA 1
ATOM 875 C C . GLU A 1 115 ? 22.870 -12.355 -14.756 1.00 98.44 115 GLU A C 1
ATOM 877 O O . GLU A 1 115 ? 22.283 -11.273 -14.695 1.00 98.44 115 GLU A O 1
ATOM 882 N N . LEU A 1 116 ? 22.991 -13.155 -13.690 1.00 98.62 116 LEU A N 1
ATOM 883 C CA . LEU A 1 116 ? 22.516 -12.761 -12.361 1.00 98.62 116 LEU A CA 1
ATOM 884 C C . LEU A 1 116 ? 23.299 -11.531 -11.889 1.00 98.62 116 LEU A C 1
ATOM 886 O O . LEU A 1 116 ? 24.519 -11.584 -11.736 1.00 98.62 116 LEU A O 1
ATOM 890 N N . TYR A 1 117 ? 22.588 -10.437 -11.641 1.00 98.56 117 TYR A N 1
ATOM 891 C CA . TYR A 1 117 ? 23.171 -9.153 -11.269 1.00 98.56 117 TYR A CA 1
ATOM 892 C C . TYR A 1 117 ? 23.001 -8.849 -9.780 1.00 98.56 117 TYR A C 1
ATOM 894 O O . TYR A 1 117 ? 23.946 -8.400 -9.136 1.00 98.56 117 TYR A O 1
ATOM 902 N N . ASP A 1 118 ? 21.808 -9.094 -9.233 1.00 98.62 118 ASP A N 1
ATOM 903 C CA . ASP A 1 118 ? 21.492 -8.834 -7.826 1.00 98.62 118 ASP A CA 1
ATOM 904 C C . ASP A 1 118 ? 20.363 -9.749 -7.323 1.00 98.62 118 ASP A C 1
ATOM 906 O O . ASP A 1 118 ? 19.629 -10.345 -8.113 1.00 98.62 118 ASP A O 1
ATOM 910 N N . THR A 1 119 ? 20.200 -9.831 -6.004 1.00 98.38 119 THR A N 1
ATOM 911 C CA . THR A 1 119 ? 19.059 -10.468 -5.343 1.00 98.38 119 THR A CA 1
ATOM 912 C C . THR A 1 119 ? 18.509 -9.519 -4.283 1.00 98.38 119 THR A C 1
ATOM 914 O O . THR A 1 119 ? 19.238 -9.079 -3.397 1.00 98.38 119 THR A O 1
ATOM 917 N N . PHE A 1 120 ? 17.206 -9.255 -4.313 1.00 97.88 120 PHE A N 1
ATOM 918 C CA . PHE A 1 120 ? 16.524 -8.419 -3.325 1.00 97.88 120 PHE A CA 1
ATOM 919 C C . PHE A 1 120 ? 15.301 -9.127 -2.740 1.00 97.88 120 PHE A C 1
ATOM 921 O O . PHE A 1 120 ? 14.907 -10.194 -3.199 1.00 97.88 120 PHE A O 1
ATOM 928 N N . THR A 1 121 ? 14.705 -8.534 -1.707 1.00 97.31 121 THR A N 1
ATOM 929 C CA . THR A 1 121 ? 13.505 -9.057 -1.043 1.00 97.31 121 THR A CA 1
ATOM 930 C C . THR A 1 121 ? 12.333 -8.089 -1.157 1.00 97.31 121 THR A C 1
ATOM 932 O O . THR A 1 121 ? 12.533 -6.868 -1.246 1.00 97.31 121 THR A O 1
ATOM 935 N N . ASN A 1 122 ? 11.115 -8.632 -1.132 1.00 96.19 122 ASN A N 1
ATOM 936 C CA . ASN A 1 122 ? 9.886 -7.870 -0.920 1.00 96.19 122 ASN A CA 1
ATOM 937 C C . ASN A 1 122 ? 9.378 -7.928 0.536 1.00 96.19 122 ASN A C 1
ATOM 939 O O . ASN A 1 122 ? 8.232 -7.559 0.798 1.00 96.19 122 ASN A O 1
ATOM 943 N N . ARG A 1 123 ? 10.211 -8.373 1.484 1.00 96.00 123 ARG A N 1
ATOM 944 C CA . ARG A 1 123 ? 9.917 -8.282 2.916 1.00 96.00 123 ARG A CA 1
ATOM 945 C C . ARG A 1 123 ? 9.692 -6.824 3.320 1.00 96.00 123 ARG A C 1
ATOM 947 O O . ARG A 1 123 ? 10.461 -5.931 2.957 1.00 96.00 123 ARG A O 1
ATOM 954 N N . ASN A 1 124 ? 8.640 -6.594 4.091 1.00 96.38 124 ASN A N 1
ATOM 955 C CA . ASN A 1 124 ? 8.303 -5.305 4.662 1.00 96.38 124 ASN A CA 1
ATOM 956 C C . ASN A 1 124 ? 8.845 -5.211 6.091 1.00 96.38 124 ASN A C 1
ATOM 958 O O . ASN A 1 124 ? 8.346 -5.873 6.998 1.00 96.38 124 ASN A O 1
ATOM 962 N N . ASP A 1 125 ? 9.859 -4.375 6.290 1.00 94.62 125 ASP A N 1
ATOM 963 C CA . ASP A 1 125 ? 10.502 -4.182 7.596 1.00 94.62 125 ASP A CA 1
ATOM 964 C C . ASP A 1 125 ? 9.762 -3.176 8.501 1.00 94.62 125 ASP A C 1
ATOM 966 O O . ASP A 1 125 ? 10.238 -2.848 9.590 1.00 94.62 125 ASP A O 1
ATOM 970 N N . SER A 1 126 ? 8.610 -2.654 8.066 1.00 94.12 126 SER A N 1
ATOM 971 C CA . SER A 1 126 ? 7.804 -1.738 8.879 1.00 94.12 126 SER A CA 1
ATOM 972 C C . SER A 1 126 ? 7.180 -2.471 10.074 1.00 94.12 126 SER A C 1
ATOM 974 O O . SER A 1 126 ? 6.846 -3.651 9.959 1.00 94.12 126 SER A O 1
ATOM 976 N N . PRO A 1 127 ? 6.962 -1.793 11.218 1.00 93.25 127 PRO A N 1
ATOM 977 C CA . PRO A 1 127 ? 6.341 -2.419 12.379 1.00 93.25 127 PRO A CA 1
ATOM 978 C C . PRO A 1 127 ? 4.972 -3.028 12.055 1.00 93.25 127 PRO A C 1
ATOM 980 O O . PRO A 1 127 ? 4.073 -2.338 11.569 1.00 93.25 127 PRO A O 1
ATOM 983 N N . SER A 1 128 ? 4.794 -4.300 12.398 1.00 94.62 128 SER A N 1
ATOM 984 C CA . SER A 1 128 ? 3.520 -5.008 12.300 1.00 94.62 128 SER A CA 1
ATOM 985 C C . SER A 1 128 ? 3.319 -5.949 13.487 1.00 94.62 128 SER A C 1
ATOM 987 O O . SER A 1 128 ? 4.259 -6.263 14.222 1.00 94.62 128 SER A O 1
ATOM 989 N N . GLY A 1 129 ? 2.074 -6.354 13.724 1.00 94.88 129 GLY A N 1
ATOM 990 C CA . GLY A 1 129 ? 1.747 -7.283 14.800 1.00 94.88 129 GLY A CA 1
ATOM 991 C C . GLY A 1 129 ? 0.281 -7.259 15.198 1.00 94.88 129 GLY A C 1
ATOM 992 O O . GLY A 1 129 ? -0.564 -6.688 14.509 1.00 94.88 129 GLY A O 1
ATOM 993 N N . GLU A 1 130 ? -0.005 -7.881 16.335 1.00 96.38 130 GLU A N 1
ATOM 994 C CA . GLU A 1 130 ? -1.306 -7.863 16.997 1.00 96.38 130 GLU A CA 1
ATOM 995 C C . GLU A 1 130 ? -1.205 -7.077 18.305 1.00 96.38 130 GLU A C 1
ATOM 997 O O . GLU A 1 130 ? -0.171 -7.084 18.976 1.00 96.38 130 GLU A O 1
ATOM 1002 N N . HIS A 1 131 ? -2.277 -6.381 18.667 1.00 97.19 131 HIS A N 1
ATOM 1003 C CA . HIS A 1 131 ? -2.369 -5.647 19.915 1.00 97.19 131 HIS A CA 1
ATOM 1004 C C . HIS A 1 131 ? -3.751 -5.832 20.541 1.00 97.19 131 HIS A C 1
ATOM 1006 O O . HIS A 1 131 ? -4.764 -5.912 19.843 1.00 97.19 131 HIS A O 1
ATOM 1012 N N . LYS A 1 132 ? -3.782 -5.875 21.875 1.00 97.81 132 LYS A N 1
ATOM 1013 C CA . LYS A 1 132 ? -4.996 -5.843 22.682 1.00 97.81 132 LYS A CA 1
ATOM 1014 C C . LYS A 1 132 ? -4.933 -4.640 23.617 1.00 97.81 132 LYS A C 1
ATOM 1016 O O . LYS A 1 132 ? -3.975 -4.505 24.373 1.00 97.81 132 LYS A O 1
ATOM 1021 N N . VAL A 1 133 ? -5.958 -3.799 23.579 1.00 97.81 133 VAL A N 1
ATOM 1022 C CA . VAL A 1 133 ? -6.106 -2.624 24.449 1.00 97.81 133 VAL A CA 1
ATOM 1023 C C . VAL A 1 133 ? -7.435 -2.686 25.192 1.00 97.81 133 VAL A C 1
ATOM 1025 O O . VAL A 1 133 ? -8.386 -3.310 24.719 1.00 97.81 133 VAL A O 1
ATOM 1028 N N . SER A 1 134 ? -7.500 -2.052 26.363 1.00 98.00 134 SER A N 1
ATOM 1029 C CA . SER A 1 134 ? -8.723 -1.964 27.157 1.00 98.00 134 SER A CA 1
ATOM 1030 C C . SER A 1 134 ? -8.966 -0.538 27.634 1.00 98.00 134 SER A C 1
ATOM 1032 O O . SER A 1 134 ? -8.026 0.184 27.970 1.00 98.00 134 SER A O 1
ATOM 1034 N N . PHE A 1 135 ? -10.238 -0.152 27.656 1.00 98.19 135 PHE A N 1
ATOM 1035 C CA . PHE A 1 135 ? -10.716 1.141 28.123 1.00 98.19 135 PHE A CA 1
ATOM 1036 C C . PHE A 1 135 ? -11.894 0.943 29.076 1.00 98.19 135 PHE A C 1
ATOM 1038 O O . PHE A 1 135 ? -12.559 -0.092 29.052 1.00 98.19 135 PHE A O 1
ATOM 1045 N N . ILE A 1 136 ? -12.172 1.963 29.884 1.00 98.00 136 ILE A N 1
ATOM 1046 C CA . ILE A 1 136 ? -13.346 2.015 30.754 1.00 98.00 136 ILE A CA 1
ATOM 1047 C C . ILE A 1 136 ? -14.258 3.129 30.250 1.00 98.00 136 ILE A C 1
ATOM 1049 O O . ILE A 1 136 ? -13.798 4.257 30.049 1.00 98.00 136 ILE A O 1
ATOM 1053 N N . GLY A 1 137 ? -15.531 2.805 30.027 1.00 96.75 137 GLY A N 1
ATOM 1054 C CA . GLY A 1 137 ? -16.555 3.789 29.693 1.00 96.75 137 GLY A CA 1
ATOM 1055 C C . GLY A 1 137 ? -16.781 4.761 30.850 1.00 96.75 137 GLY A C 1
ATOM 1056 O O . GLY A 1 137 ? -16.786 4.366 32.016 1.00 96.75 137 GLY A O 1
ATOM 1057 N N . ASP A 1 138 ? -16.971 6.039 30.532 1.00 96.00 138 ASP A N 1
ATOM 1058 C CA . ASP A 1 138 ? -17.267 7.100 31.504 1.00 96.00 138 ASP A CA 1
ATOM 1059 C C . ASP A 1 138 ? -18.699 7.646 31.365 1.00 96.00 138 ASP A C 1
ATOM 1061 O O . ASP A 1 138 ? -19.049 8.647 31.985 1.00 96.00 138 ASP A O 1
ATOM 1065 N N . GLY A 1 139 ? -19.535 7.009 30.536 1.00 95.31 139 GLY A N 1
ATOM 1066 C CA . GLY A 1 139 ? -20.905 7.440 30.264 1.00 95.31 139 GLY A CA 1
ATOM 1067 C C . GLY A 1 139 ? -21.023 8.649 29.331 1.00 95.31 139 GLY A C 1
ATOM 1068 O O . GLY A 1 139 ? -22.145 9.053 29.028 1.00 95.31 139 GLY A O 1
ATOM 1069 N N . VAL A 1 140 ? -19.908 9.233 28.869 1.00 95.19 140 VAL A N 1
ATOM 1070 C CA . VAL A 1 140 ? -19.898 10.491 28.098 1.00 95.19 140 VAL A CA 1
ATOM 1071 C C . VAL A 1 140 ? -19.082 10.382 26.809 1.00 95.19 140 VAL A C 1
ATOM 1073 O O . VAL A 1 140 ? -19.488 10.902 25.770 1.00 95.19 140 VAL A O 1
ATOM 1076 N N . LYS A 1 141 ? -17.925 9.721 26.844 1.00 91.44 141 LYS A N 1
ATOM 1077 C CA . LYS A 1 141 ? -17.034 9.589 25.692 1.00 91.44 141 LYS A CA 1
ATOM 1078 C C . LYS A 1 141 ? -17.583 8.616 24.662 1.00 91.44 141 LYS A C 1
ATOM 1080 O O . LYS A 1 141 ? -18.058 7.524 24.969 1.00 91.44 141 LYS A O 1
ATOM 1085 N N . HIS A 1 142 ? -17.398 9.012 23.409 1.00 92.31 142 HIS A N 1
ATOM 1086 C CA . HIS A 1 142 ? -17.646 8.174 22.243 1.00 92.31 142 HIS A CA 1
ATOM 1087 C C . HIS A 1 142 ? -16.359 7.597 21.653 1.00 92.31 142 HIS A C 1
ATOM 1089 O O . HIS A 1 142 ? -16.428 6.619 20.916 1.00 92.31 142 HIS A O 1
ATOM 1095 N N . THR A 1 143 ? -15.204 8.212 21.917 1.00 92.75 143 THR A N 1
ATOM 1096 C CA . THR A 1 143 ? -13.949 7.934 21.213 1.00 92.75 143 THR A CA 1
ATOM 1097 C C . THR A 1 143 ? -12.865 7.403 22.143 1.00 92.75 143 THR A C 1
ATOM 1099 O O . THR A 1 143 ? -12.680 7.891 23.258 1.00 92.75 143 THR A O 1
ATOM 1102 N N . PHE A 1 144 ? -12.129 6.405 21.655 1.00 95.12 144 PHE A N 1
ATOM 1103 C CA . PHE A 1 144 ? -11.053 5.728 22.373 1.00 95.12 144 PHE A CA 1
ATOM 1104 C C . PHE A 1 144 ? -9.849 5.552 21.436 1.00 95.12 144 PHE A C 1
ATOM 1106 O O . PHE A 1 144 ? -9.967 4.921 20.384 1.00 95.12 144 PHE A O 1
ATOM 1113 N N . ASP A 1 145 ? -8.703 6.138 21.792 1.00 93.75 145 ASP A N 1
ATOM 1114 C CA . ASP A 1 145 ? -7.494 6.140 20.956 1.00 93.75 145 ASP A CA 1
ATOM 1115 C C . ASP A 1 145 ? -6.821 4.760 20.938 1.00 93.75 145 ASP A C 1
ATOM 1117 O O . ASP A 1 145 ? -6.448 4.230 21.984 1.00 93.75 145 ASP A O 1
ATOM 1121 N N . LEU A 1 146 ? -6.643 4.175 19.748 1.00 95.56 146 LEU A N 1
ATOM 1122 C CA . LEU A 1 146 ? -5.933 2.902 19.585 1.00 95.56 146 LEU A CA 1
ATOM 1123 C C . LEU A 1 146 ? -4.411 3.090 19.514 1.00 95.56 146 LEU A C 1
ATOM 1125 O O . LEU A 1 146 ? -3.670 2.106 19.545 1.00 95.56 146 LEU A O 1
ATOM 1129 N N . GLY A 1 147 ? -3.940 4.333 19.430 1.00 91.50 147 GLY A N 1
ATOM 1130 C CA . GLY A 1 147 ? -2.546 4.735 19.578 1.00 91.50 147 GLY A CA 1
ATOM 1131 C C . GLY A 1 147 ? -1.684 4.572 18.329 1.00 91.50 147 GLY A C 1
ATOM 1132 O O . GLY A 1 147 ? -0.472 4.743 18.425 1.00 91.50 147 GLY A O 1
ATOM 1133 N N . ARG A 1 148 ? -2.255 4.192 17.175 1.00 91.81 148 ARG A N 1
ATOM 1134 C CA . ARG A 1 148 ? -1.517 4.051 15.902 1.00 91.81 148 ARG A CA 1
ATOM 1135 C C . ARG A 1 148 ? -2.427 4.027 14.666 1.00 91.81 148 ARG A C 1
ATOM 1137 O O . ARG A 1 148 ? -3.600 3.669 14.803 1.00 91.81 148 ARG A O 1
ATOM 1144 N N . PRO A 1 149 ? -1.907 4.363 13.471 1.00 92.19 149 PRO A N 1
ATOM 1145 C CA . PRO A 1 149 ? -2.607 4.177 12.201 1.00 92.19 149 PRO A CA 1
ATOM 1146 C C . PRO A 1 149 ? -2.479 2.732 11.688 1.00 92.19 149 PRO A C 1
ATOM 1148 O O . PRO A 1 149 ? -1.879 1.874 12.342 1.00 92.19 149 PRO A O 1
ATOM 1151 N N . PHE A 1 150 ? -3.033 2.468 10.499 1.00 94.56 150 PHE A N 1
ATOM 1152 C CA . PHE A 1 150 ? -2.884 1.200 9.768 1.00 94.56 150 PHE A CA 1
ATOM 1153 C C . PHE A 1 150 ? -3.322 -0.038 10.564 1.00 94.56 150 PHE A C 1
ATOM 1155 O O . PHE A 1 150 ? -2.748 -1.124 10.438 1.00 94.56 150 PHE A O 1
ATOM 1162 N N . THR A 1 151 ? -4.336 0.127 11.416 1.00 96.81 151 THR A N 1
ATOM 1163 C CA . THR A 1 151 ? -4.940 -0.987 12.151 1.00 96.81 151 THR A CA 1
ATOM 1164 C C . THR A 1 151 ? -6.040 -1.644 11.321 1.00 96.81 151 THR A C 1
ATOM 1166 O O . THR A 1 151 ? -6.722 -0.981 10.540 1.00 96.81 151 THR A O 1
ATOM 1169 N N . TYR A 1 152 ? -6.212 -2.953 11.477 1.00 96.44 152 TYR A N 1
ATOM 1170 C CA . TYR A 1 152 ? -7.161 -3.775 10.726 1.00 96.44 152 TYR A CA 1
ATOM 1171 C C . TYR A 1 152 ? -7.542 -5.028 11.519 1.00 96.44 152 TYR A C 1
ATOM 1173 O O . TYR A 1 152 ? -6.929 -5.341 12.542 1.00 96.44 152 TYR A O 1
ATOM 1181 N N . GLY A 1 153 ? -8.548 -5.766 11.040 1.00 95.88 153 GLY A N 1
ATOM 1182 C CA . GLY A 1 153 ? -8.989 -7.003 11.694 1.00 95.88 153 GLY A CA 1
ATOM 1183 C C . GLY A 1 153 ? -9.476 -6.775 13.128 1.00 95.88 153 GLY A C 1
ATOM 1184 O O . GLY A 1 153 ? -9.186 -7.581 14.007 1.00 95.88 153 GLY A O 1
ATOM 1185 N N . HIS A 1 154 ? -10.143 -5.644 13.377 1.00 98.00 154 HIS A N 1
ATOM 1186 C CA . HIS A 1 154 ? -10.600 -5.257 14.708 1.00 98.00 154 HIS A CA 1
ATOM 1187 C C . HIS A 1 154 ? -11.708 -6.170 15.215 1.00 98.00 154 HIS A C 1
ATOM 1189 O O . HIS A 1 154 ? -12.683 -6.426 14.512 1.00 98.00 154 HIS A O 1
ATOM 1195 N N . ARG A 1 155 ? -11.597 -6.550 16.482 1.00 98.19 155 ARG A N 1
ATOM 1196 C CA . ARG A 1 155 ? -12.646 -7.193 17.263 1.00 98.19 155 ARG A CA 1
ATOM 1197 C C . ARG A 1 155 ? -12.845 -6.397 18.543 1.00 98.19 155 ARG A C 1
ATOM 1199 O O . ARG A 1 155 ? -11.888 -6.219 19.296 1.00 98.19 155 ARG A O 1
ATOM 1206 N N . VAL A 1 156 ? -14.062 -5.911 18.770 1.00 98.62 156 VAL A N 1
ATOM 1207 C CA . VAL A 1 156 ? -14.406 -5.097 19.943 1.00 98.62 156 VAL A CA 1
ATOM 1208 C C . VAL A 1 156 ? -15.431 -5.833 20.788 1.00 98.62 156 VAL A C 1
ATOM 1210 O O . VAL A 1 156 ? -16.434 -6.327 20.270 1.00 98.62 156 VAL A O 1
ATOM 1213 N N . THR A 1 157 ? -15.199 -5.866 22.095 1.00 98.62 157 THR A N 1
ATOM 1214 C CA . THR A 1 157 ? -16.182 -6.313 23.078 1.00 98.62 157 THR A CA 1
ATOM 1215 C C . THR A 1 157 ? -16.491 -5.201 24.076 1.00 98.62 157 THR A C 1
ATOM 1217 O O . THR A 1 157 ? -15.633 -4.374 24.388 1.00 98.62 157 THR A O 1
ATOM 1220 N N . VAL A 1 158 ? -17.726 -5.185 24.576 1.00 98.19 158 VAL A N 1
ATOM 1221 C CA . VAL A 1 158 ? -18.174 -4.359 25.704 1.00 98.19 158 VAL A CA 1
ATOM 1222 C C . VAL A 1 158 ? -18.748 -5.301 26.754 1.00 98.19 158 VAL A C 1
ATOM 1224 O O . VAL A 1 158 ? -19.645 -6.086 26.452 1.00 98.19 158 VAL A O 1
ATOM 1227 N N . ASP A 1 159 ? -18.175 -5.295 27.957 1.00 97.94 159 ASP A N 1
ATOM 1228 C CA . ASP A 1 159 ? -18.493 -6.237 29.043 1.00 97.94 159 ASP A CA 1
ATOM 1229 C C . ASP A 1 159 ? -18.454 -7.712 28.594 1.00 97.94 159 ASP A C 1
ATOM 1231 O O . ASP A 1 159 ? -19.254 -8.555 29.002 1.00 97.94 159 ASP A O 1
ATOM 1235 N N . GLY A 1 160 ? -17.504 -8.028 27.707 1.00 97.31 160 GLY A N 1
ATOM 1236 C CA . GLY A 1 160 ? -17.306 -9.363 27.140 1.00 97.31 160 GLY A CA 1
ATOM 1237 C C . GLY A 1 160 ? -18.249 -9.733 25.988 1.00 97.31 160 GLY A C 1
ATOM 1238 O O . GLY A 1 160 ? -18.035 -10.770 25.359 1.00 97.31 160 GLY A O 1
ATOM 1239 N N . ALA A 1 161 ? -19.246 -8.905 25.663 1.00 97.94 161 ALA A N 1
ATOM 1240 C CA . ALA A 1 161 ? -20.119 -9.107 24.509 1.00 97.94 161 ALA A CA 1
ATOM 1241 C C . ALA A 1 161 ? -19.531 -8.445 23.257 1.00 97.94 161 ALA A C 1
ATOM 1243 O O . ALA A 1 161 ? -19.167 -7.272 23.282 1.00 97.94 161 ALA A O 1
ATOM 1244 N N . GLU A 1 162 ? -19.438 -9.188 22.156 1.00 97.88 162 GLU A N 1
ATOM 1245 C CA . GLU A 1 162 ? -18.973 -8.649 20.875 1.00 97.88 162 GLU A CA 1
ATOM 1246 C C . GLU A 1 162 ? -20.002 -7.676 20.292 1.00 97.88 162 GLU A C 1
ATOM 1248 O O . GLU A 1 162 ? -21.197 -7.973 20.252 1.00 97.88 162 GLU A O 1
ATOM 1253 N N . VAL A 1 163 ? -19.524 -6.514 19.855 1.00 97.88 163 VAL A N 1
ATOM 1254 C CA . VAL A 1 163 ? -20.340 -5.446 19.263 1.00 97.88 163 VAL A CA 1
ATOM 1255 C C . VAL A 1 163 ? -20.015 -5.299 17.778 1.00 97.88 163 VAL A C 1
ATOM 1257 O O . VAL A 1 163 ? -18.918 -5.639 17.337 1.00 97.88 163 VAL A O 1
ATOM 1260 N N . ALA A 1 164 ? -20.965 -4.815 16.980 1.00 97.56 164 ALA A N 1
ATOM 1261 C CA . ALA A 1 164 ? -20.801 -4.717 15.535 1.00 97.56 164 ALA A CA 1
ATOM 1262 C C . ALA A 1 164 ? -20.048 -3.440 15.140 1.00 97.56 164 ALA A C 1
ATOM 1264 O O . ALA A 1 164 ? -20.413 -2.334 15.541 1.00 97.56 164 ALA A O 1
ATOM 1265 N N . GLY A 1 165 ? -19.044 -3.558 14.274 1.00 95.56 165 GLY A N 1
ATOM 1266 C CA . GLY A 1 165 ? -18.355 -2.390 13.738 1.00 95.56 165 GLY A CA 1
ATOM 1267 C C . GLY A 1 165 ? -17.464 -2.693 12.545 1.00 95.56 165 GLY A C 1
ATOM 1268 O O . GLY A 1 165 ? -17.334 -3.833 12.107 1.00 95.56 165 GLY A O 1
ATOM 1269 N N . GLU A 1 166 ? -16.875 -1.637 11.992 1.00 94.06 166 GLU A N 1
ATOM 1270 C CA . GLU A 1 166 ? -16.018 -1.705 10.805 1.00 94.06 166 GLU A CA 1
ATOM 1271 C C . GLU A 1 166 ? -14.935 -0.618 10.842 1.00 94.06 166 GLU A C 1
ATOM 1273 O O . GLU A 1 166 ? -15.109 0.423 11.486 1.00 94.06 166 GLU A O 1
ATOM 1278 N N . LEU A 1 167 ? -13.852 -0.809 10.083 1.00 94.06 167 LEU A N 1
ATOM 1279 C CA . LEU A 1 167 ? -12.997 0.307 9.680 1.00 94.06 167 LEU A CA 1
ATOM 1280 C C . LEU A 1 167 ? -13.757 1.166 8.669 1.00 94.06 167 LEU A C 1
ATOM 1282 O O . LEU A 1 167 ? -14.267 0.661 7.666 1.00 94.06 167 LEU A O 1
ATOM 1286 N N . ASN A 1 168 ? -13.867 2.466 8.937 1.00 90.44 168 ASN A N 1
ATOM 1287 C CA . ASN A 1 168 ? -14.587 3.374 8.060 1.00 90.44 168 ASN A CA 1
ATOM 1288 C C . ASN A 1 168 ? -13.927 3.389 6.682 1.00 90.44 168 ASN A C 1
ATOM 1290 O O . ASN A 1 168 ? -12.780 3.786 6.583 1.00 90.44 168 ASN A O 1
ATOM 1294 N N . SER A 1 169 ? -14.664 3.037 5.630 1.00 88.94 169 SER A N 1
ATOM 1295 C CA . SER A 1 169 ? -14.227 3.095 4.224 1.00 88.94 169 SER A CA 1
ATOM 1296 C C . SER A 1 169 ? -15.028 4.097 3.381 1.00 88.94 169 SER A C 1
ATOM 1298 O O . SER A 1 169 ? -14.893 4.165 2.161 1.00 88.94 169 SER A O 1
ATOM 1300 N N . ARG A 1 170 ? -15.917 4.874 4.011 1.00 82.56 170 ARG A N 1
ATOM 1301 C CA . ARG A 1 170 ? -16.899 5.713 3.312 1.00 82.56 170 ARG A CA 1
ATOM 1302 C C . ARG A 1 170 ? -16.329 7.087 2.963 1.00 82.56 170 ARG A C 1
ATOM 1304 O O . ARG A 1 170 ? -15.426 7.577 3.632 1.00 82.56 170 ARG A O 1
ATOM 1311 N N . GLY A 1 171 ? -16.876 7.717 1.925 1.00 73.69 171 GLY A N 1
ATOM 1312 C CA . GLY A 1 171 ? -16.470 9.052 1.476 1.00 73.69 171 GLY A CA 1
ATOM 1313 C C . GLY A 1 171 ? -16.909 10.196 2.399 1.00 73.69 171 GLY A C 1
ATOM 1314 O O . GLY A 1 171 ? -17.513 9.986 3.452 1.00 73.69 171 GLY A O 1
ATOM 1315 N N . TYR A 1 172 ? -16.610 11.421 1.967 1.00 72.06 172 TYR A N 1
ATOM 1316 C CA . TYR A 1 172 ? -16.921 12.659 2.679 1.00 72.06 172 TYR A CA 1
ATOM 1317 C C . TYR A 1 172 ? -18.408 12.769 3.055 1.00 72.06 172 TYR A C 1
ATOM 1319 O O . TYR A 1 172 ? -19.286 12.524 2.227 1.00 72.06 172 TYR A O 1
ATOM 1327 N N . GLY A 1 173 ? -18.692 13.156 4.304 1.00 68.25 173 GLY A N 1
ATOM 1328 C CA . GLY A 1 173 ? -20.059 13.381 4.794 1.00 68.25 173 GLY A CA 1
ATOM 1329 C C . GLY A 1 173 ? -20.919 12.119 4.948 1.00 68.25 173 GLY A C 1
ATOM 1330 O O . GLY A 1 173 ? -22.129 12.227 5.143 1.00 68.25 173 GLY A O 1
ATOM 1331 N N . ALA A 1 174 ? -20.333 10.922 4.855 1.00 71.44 174 ALA A N 1
ATOM 1332 C CA . ALA A 1 174 ? -21.083 9.682 4.999 1.00 71.44 174 ALA A CA 1
ATOM 1333 C C . ALA A 1 174 ? -21.626 9.492 6.426 1.00 71.44 174 ALA A C 1
ATOM 1335 O O . ALA A 1 174 ? -20.900 9.621 7.411 1.00 71.44 174 ALA A O 1
ATOM 1336 N N . ALA A 1 175 ? -22.905 9.124 6.525 1.00 77.25 175 ALA A N 1
ATOM 1337 C CA . ALA A 1 175 ? -23.561 8.855 7.799 1.00 77.25 175 ALA A CA 1
ATOM 1338 C C . ALA A 1 175 ? -23.002 7.602 8.497 1.00 77.25 175 ALA A C 1
ATOM 1340 O O . ALA A 1 175 ? -22.556 6.650 7.847 1.00 77.25 175 ALA A O 1
ATOM 1341 N N . PHE A 1 176 ? -23.096 7.584 9.829 1.00 83.88 176 PHE A N 1
ATOM 1342 C CA . PHE A 1 176 ? -22.826 6.402 10.645 1.00 83.88 176 PHE A CA 1
ATOM 1343 C C . PHE A 1 176 ? -23.949 5.366 10.424 1.00 83.88 176 PHE A C 1
ATOM 1345 O O . PHE A 1 176 ? -25.110 5.673 10.710 1.00 83.88 176 PHE A O 1
ATOM 1352 N N . PRO A 1 177 ? -23.662 4.154 9.905 1.00 85.56 177 PRO A N 1
ATOM 1353 C CA . PRO A 1 177 ? -24.701 3.158 9.647 1.00 85.56 177 PRO A CA 1
ATOM 1354 C C . PRO A 1 177 ? -25.397 2.704 10.932 1.00 85.56 177 PRO A C 1
ATOM 1356 O O . PRO A 1 177 ? -24.742 2.317 11.893 1.00 85.56 177 PRO A O 1
ATOM 1359 N N . ALA A 1 178 ? -26.731 2.678 10.932 1.00 88.00 178 ALA A N 1
ATOM 1360 C CA . ALA A 1 178 ? -27.515 2.302 12.113 1.00 88.00 178 ALA A CA 1
ATOM 1361 C C . ALA A 1 178 ? -27.319 0.841 12.563 1.00 88.00 178 ALA A C 1
ATOM 1363 O O . ALA A 1 178 ? -27.673 0.504 13.690 1.00 88.00 178 ALA A O 1
ATOM 1364 N N . SER A 1 179 ? -26.784 -0.010 11.681 1.00 92.69 179 SER A N 1
ATOM 1365 C CA . SER A 1 179 ? -26.460 -1.414 11.943 1.00 92.69 179 SER A CA 1
ATOM 1366 C C . SER A 1 179 ? -25.139 -1.621 12.688 1.00 92.69 179 SER A C 1
ATOM 1368 O O . SER A 1 179 ? -24.803 -2.763 12.975 1.00 92.69 179 SER A O 1
ATOM 1370 N N . LEU A 1 180 ? -24.364 -0.559 12.922 1.00 93.62 180 LEU A N 1
ATOM 1371 C CA . LEU A 1 180 ? -23.070 -0.629 13.592 1.00 93.62 180 LEU A CA 1
ATOM 1372 C C . LEU A 1 180 ? -23.152 0.055 14.957 1.00 93.62 180 LEU A C 1
ATOM 1374 O O . LEU A 1 180 ? -23.779 1.107 15.107 1.00 93.62 180 LEU A O 1
ATOM 1378 N N . ASP A 1 181 ? -22.472 -0.527 15.932 1.00 96.06 181 ASP A N 1
ATOM 1379 C CA . ASP A 1 181 ? -22.293 0.029 17.270 1.00 96.06 181 ASP A CA 1
ATOM 1380 C C . ASP A 1 181 ? -21.084 0.962 17.308 1.00 96.06 181 ASP A C 1
ATOM 1382 O O . ASP A 1 181 ? -21.123 2.016 17.947 1.00 96.06 181 ASP A O 1
ATOM 1386 N N . TYR A 1 182 ? -20.027 0.610 16.570 1.00 94.69 182 TYR A N 1
ATOM 1387 C CA . TYR A 1 182 ? -18.801 1.390 16.479 1.00 94.69 182 TYR A CA 1
ATOM 1388 C C . TYR A 1 182 ? -18.249 1.483 15.054 1.00 94.69 182 TYR A C 1
ATOM 1390 O O . TYR A 1 182 ? -18.591 0.708 14.157 1.00 94.69 182 TYR A O 1
ATOM 1398 N N . ARG A 1 183 ? -17.334 2.433 14.854 1.00 93.88 183 ARG A N 1
ATOM 1399 C CA . ARG A 1 183 ? -16.452 2.500 13.688 1.00 93.88 183 ARG A CA 1
ATOM 1400 C C . ARG A 1 183 ? -15.037 2.803 14.130 1.00 93.88 183 ARG A C 1
ATOM 1402 O O . ARG A 1 183 ? -14.831 3.553 15.078 1.00 93.88 183 ARG A O 1
ATOM 1409 N N . ILE A 1 184 ? -14.073 2.257 13.410 1.00 94.88 184 ILE A N 1
ATOM 1410 C CA . ILE A 1 184 ? -12.695 2.719 13.497 1.00 94.88 184 ILE A CA 1
ATOM 1411 C C . ILE A 1 184 ? -12.542 3.848 12.486 1.00 94.88 184 ILE A C 1
ATOM 1413 O O . ILE A 1 184 ? -12.921 3.698 11.322 1.00 94.88 184 ILE A O 1
ATOM 1417 N N . ILE A 1 185 ? -12.059 4.995 12.937 1.00 89.31 185 ILE A N 1
ATOM 1418 C CA . ILE A 1 185 ? -11.874 6.184 12.106 1.00 89.31 185 ILE A CA 1
ATOM 1419 C C . ILE A 1 185 ? -10.455 6.709 12.275 1.00 89.31 185 ILE A C 1
ATOM 1421 O O . ILE A 1 185 ? -9.820 6.498 13.308 1.00 89.31 185 ILE A O 1
ATOM 1425 N N . ARG A 1 186 ? -9.974 7.420 11.261 1.00 87.00 186 ARG A N 1
ATOM 1426 C CA . ARG A 1 186 ? -8.734 8.184 11.350 1.00 87.00 186 ARG A CA 1
ATOM 1427 C C . ARG A 1 186 ? -8.972 9.474 12.121 1.00 87.00 186 ARG A C 1
ATOM 1429 O O . ARG A 1 186 ? -10.012 10.109 11.941 1.00 87.00 186 ARG A O 1
ATOM 1436 N N . GLN A 1 187 ? -7.992 9.864 12.920 1.00 82.75 187 GLN A N 1
ATOM 1437 C CA . GLN A 1 187 ? -7.955 11.138 13.619 1.00 82.75 187 GLN A CA 1
ATOM 1438 C C . GLN A 1 187 ? -6.536 11.702 13.588 1.00 82.75 187 GLN A C 1
ATOM 1440 O O . GLN A 1 187 ? -5.573 10.945 13.722 1.00 82.75 187 GLN A O 1
ATOM 1445 N N . TYR A 1 188 ? -6.415 13.013 13.384 1.00 78.00 188 TYR A N 1
ATOM 1446 C CA . TYR A 1 188 ? -5.145 13.717 13.557 1.00 78.00 188 TYR A CA 1
ATOM 1447 C C . TYR A 1 188 ? -5.011 14.133 15.015 1.00 78.00 188 TYR A C 1
ATOM 1449 O O . TYR A 1 188 ? -5.847 14.875 15.528 1.00 78.00 188 TYR A O 1
ATOM 1457 N N . GLU A 1 189 ? -3.954 13.666 15.662 1.00 74.69 189 GLU A N 1
ATOM 1458 C CA . GLU A 1 189 ? -3.611 14.012 17.037 1.00 74.69 189 GLU A CA 1
ATOM 1459 C C . GLU A 1 189 ? -2.172 14.532 17.084 1.00 74.69 189 GLU A C 1
ATOM 1461 O O . GLU A 1 189 ? -1.343 14.089 16.287 1.00 74.69 189 GLU A O 1
ATOM 1466 N N . PRO A 1 190 ? -1.824 15.448 18.002 1.00 74.75 190 PRO A N 1
ATOM 1467 C CA . PRO A 1 190 ? -0.431 15.801 18.228 1.00 74.75 190 PRO A CA 1
ATOM 1468 C C . PRO A 1 190 ? 0.385 14.561 18.621 1.00 74.75 190 PRO A C 1
ATOM 1470 O O . PRO A 1 190 ? 0.059 13.849 19.578 1.00 74.75 190 PRO A O 1
ATOM 1473 N N . GLY A 1 191 ? 1.456 14.309 17.878 1.00 72.12 191 GLY A N 1
ATOM 1474 C CA . GLY A 1 191 ? 2.456 13.303 18.193 1.00 72.12 191 GLY A CA 1
ATOM 1475 C C . GLY A 1 191 ? 3.305 13.683 19.411 1.00 72.12 191 GLY A C 1
ATOM 1476 O O . GLY A 1 191 ? 3.162 14.781 19.961 1.00 72.12 191 GLY A O 1
ATOM 1477 N N . PRO A 1 192 ? 4.226 12.802 19.843 1.00 76.88 192 PRO A N 1
ATOM 1478 C CA . PRO A 1 192 ? 5.122 13.060 20.975 1.00 76.88 192 PRO A CA 1
ATOM 1479 C C . PRO A 1 192 ? 5.941 14.350 20.833 1.00 76.88 192 PRO A C 1
ATOM 1481 O O . PRO A 1 192 ? 6.200 15.026 21.827 1.00 76.88 192 PRO A O 1
ATOM 1484 N N . ASP A 1 193 ? 6.290 14.704 19.595 1.00 78.12 193 ASP A N 1
ATOM 1485 C CA . ASP A 1 193 ? 7.083 15.890 19.260 1.00 78.12 193 ASP A CA 1
ATOM 1486 C C . ASP A 1 193 ? 6.212 17.125 18.948 1.00 78.12 193 ASP A C 1
ATOM 1488 O O . ASP A 1 193 ? 6.728 18.180 18.586 1.00 78.12 193 ASP A O 1
ATOM 1492 N N . GLY A 1 194 ? 4.885 17.014 19.093 1.00 73.62 194 GLY A N 1
ATOM 1493 C CA . GLY A 1 194 ? 3.915 18.077 18.811 1.00 73.62 194 GLY A CA 1
ATOM 1494 C C . GLY A 1 194 ? 3.480 18.184 17.346 1.00 73.62 194 GLY A C 1
ATOM 1495 O O . GLY A 1 194 ? 2.522 18.900 17.057 1.00 73.62 194 GLY A O 1
ATOM 1496 N N . GLU A 1 195 ? 4.129 17.454 16.438 1.00 74.44 195 GLU A N 1
ATOM 1497 C CA . GLU A 1 195 ? 3.737 17.366 15.028 1.00 74.44 195 GLU A CA 1
ATOM 1498 C C . GLU A 1 195 ? 2.477 16.504 14.847 1.00 74.44 195 GLU A C 1
ATOM 1500 O O . GLU A 1 195 ? 2.325 15.510 15.559 1.00 74.44 195 GLU A O 1
ATOM 1505 N N . PRO A 1 196 ? 1.566 16.831 13.912 1.00 74.44 196 PRO A N 1
ATOM 1506 C CA . PRO A 1 196 ? 0.373 16.023 13.674 1.00 74.44 196 PRO A CA 1
ATOM 1507 C C . PRO A 1 196 ? 0.708 14.585 13.253 1.00 74.44 196 PRO A C 1
ATOM 1509 O O . PRO A 1 196 ? 1.418 14.353 12.276 1.00 74.44 196 PRO A O 1
ATOM 1512 N N . GLU A 1 197 ? 0.125 13.611 13.946 1.00 80.81 197 GLU A N 1
ATOM 1513 C CA . GLU A 1 197 ? 0.181 12.189 13.621 1.00 80.81 197 GLU A CA 1
ATOM 1514 C C . GLU A 1 197 ? -1.223 11.653 13.351 1.00 80.81 197 GLU A C 1
ATOM 1516 O O . GLU A 1 197 ? -2.192 12.003 14.026 1.00 80.81 197 GLU A O 1
ATOM 1521 N N . VAL A 1 198 ? -1.333 10.741 12.387 1.00 84.94 198 VAL A N 1
ATOM 1522 C CA . VAL A 1 198 ? -2.583 10.014 12.155 1.00 84.94 198 VAL A CA 1
ATOM 1523 C C . VAL A 1 198 ? -2.660 8.830 13.104 1.00 84.94 198 VAL A C 1
ATOM 1525 O O . VAL A 1 198 ? -1.753 8.000 13.161 1.00 84.94 198 VAL A O 1
ATOM 1528 N N . ARG A 1 199 ? -3.781 8.718 13.813 1.00 89.50 199 ARG A N 1
ATOM 1529 C CA . ARG A 1 199 ? -4.119 7.581 14.671 1.00 89.50 199 ARG A CA 1
ATOM 1530 C C . ARG A 1 199 ? -5.470 7.012 14.289 1.00 89.50 199 ARG A C 1
ATOM 1532 O O . ARG A 1 199 ? -6.338 7.720 13.781 1.00 89.50 199 ARG A O 1
ATOM 1539 N N . HIS A 1 200 ? -5.654 5.719 14.525 1.00 93.44 200 HIS A N 1
ATOM 1540 C CA . HIS A 1 200 ? -6.982 5.126 14.494 1.00 93.44 200 HIS A CA 1
ATOM 1541 C C . HIS A 1 200 ? -7.613 5.251 15.871 1.00 93.44 200 HIS A C 1
ATOM 1543 O O . HIS A 1 200 ? -6.996 4.907 16.878 1.00 93.44 200 HIS A O 1
ATOM 1549 N N . VAL A 1 201 ? -8.866 5.688 15.899 1.00 93.12 201 VAL A N 1
ATOM 1550 C CA . VAL A 1 201 ? -9.674 5.725 17.112 1.00 93.12 201 VAL A CA 1
ATOM 1551 C C . VAL A 1 201 ? -10.921 4.876 16.926 1.00 93.12 201 VAL A C 1
ATOM 1553 O O . VAL A 1 201 ? -11.515 4.818 15.847 1.00 93.12 201 VAL A O 1
ATOM 1556 N N . LEU A 1 202 ? -11.315 4.198 17.995 1.00 96.06 202 LEU A N 1
ATOM 1557 C CA . LEU A 1 202 ? -12.595 3.523 18.103 1.00 96.06 202 LEU A CA 1
ATOM 1558 C C . LEU A 1 202 ? -13.654 4.562 18.463 1.00 96.06 202 LEU A C 1
ATOM 1560 O O . LEU A 1 202 ? -13.586 5.149 19.538 1.00 96.06 202 LEU A O 1
ATOM 1564 N N . ARG A 1 203 ? -14.636 4.774 17.586 1.00 94.00 203 ARG A N 1
ATOM 1565 C CA . ARG A 1 203 ? -15.769 5.672 17.814 1.00 94.00 203 ARG A CA 1
ATOM 1566 C C . ARG A 1 203 ? -17.073 4.893 17.915 1.00 94.00 203 ARG A C 1
ATOM 1568 O O . ARG A 1 203 ? -17.552 4.356 16.916 1.00 94.00 203 ARG A O 1
ATOM 1575 N N . PHE A 1 204 ? -17.683 4.899 19.090 1.00 94.81 204 PHE A N 1
ATOM 1576 C CA . PHE A 1 204 ? -19.034 4.396 19.292 1.00 94.81 204 PHE A CA 1
ATOM 1577 C C . PHE A 1 204 ? -20.085 5.395 18.814 1.00 94.81 204 PHE A C 1
ATOM 1579 O O . PHE A 1 204 ? -19.914 6.616 18.904 1.00 94.81 204 PHE A O 1
ATOM 1586 N N . ARG A 1 205 ? -21.202 4.863 18.316 1.00 90.62 205 ARG A N 1
ATOM 1587 C CA . ARG A 1 205 ? -22.373 5.659 17.942 1.00 90.62 205 ARG A CA 1
ATOM 1588 C C . ARG A 1 205 ? -22.978 6.363 19.156 1.00 90.62 205 ARG A C 1
ATOM 1590 O O . ARG A 1 205 ? -23.245 7.555 19.088 1.00 90.62 205 ARG A O 1
ATOM 1597 N N . GLU A 1 206 ? -23.120 5.632 20.256 1.00 91.31 206 GLU A N 1
ATOM 1598 C CA . GLU A 1 206 ? -23.623 6.122 21.543 1.00 91.31 206 GLU A CA 1
ATOM 1599 C C . GLU A 1 206 ? -22.499 6.104 22.592 1.00 91.31 206 GLU A C 1
ATOM 1601 O O . GLU A 1 206 ? -21.571 5.303 22.449 1.00 91.31 206 GLU A O 1
ATOM 1606 N N . PRO A 1 207 ? -22.543 6.950 23.638 1.00 94.44 207 PRO A N 1
ATOM 1607 C CA . PRO A 1 207 ? -21.560 6.890 24.712 1.00 94.44 207 PRO A CA 1
ATOM 1608 C C . PRO A 1 207 ? -21.561 5.514 25.376 1.00 94.44 207 PRO A C 1
ATOM 1610 O O . PRO A 1 207 ? -22.621 4.940 25.646 1.00 94.44 207 PRO A O 1
ATOM 1613 N N . VAL A 1 208 ? -20.376 4.997 25.689 1.00 95.81 208 VAL A N 1
ATOM 1614 C CA . VAL A 1 208 ? -20.273 3.738 26.432 1.00 95.81 208 VAL A CA 1
ATOM 1615 C C . VAL A 1 208 ? -20.591 4.000 27.902 1.00 95.81 208 VAL A C 1
ATOM 1617 O O . VAL A 1 208 ? -20.061 4.943 28.491 1.00 95.81 208 VAL A O 1
ATOM 1620 N N . SER A 1 209 ? -21.465 3.176 28.487 1.00 96.44 209 SER A N 1
ATOM 1621 C CA . SER A 1 209 ? -21.931 3.331 29.869 1.00 96.44 209 SER A CA 1
ATOM 1622 C C . SER A 1 209 ? -20.782 3.389 30.877 1.00 96.44 209 SER A C 1
ATOM 1624 O O . SER A 1 209 ? -19.741 2.756 30.697 1.00 96.44 209 SER A O 1
ATOM 1626 N N . GLU A 1 210 ? -20.985 4.151 31.952 1.00 97.62 210 GLU A N 1
ATOM 1627 C CA . GLU A 1 210 ? -19.998 4.296 33.020 1.00 97.62 210 GLU A CA 1
ATOM 1628 C C . GLU A 1 210 ? -19.646 2.932 33.635 1.00 97.62 210 GLU A C 1
ATOM 1630 O O . GLU A 1 210 ? -20.528 2.161 34.016 1.00 97.62 210 GLU A O 1
ATOM 1635 N N . GLY A 1 211 ? -18.350 2.631 33.716 1.00 97.50 211 GLY A N 1
ATOM 1636 C CA . GLY A 1 211 ? -17.826 1.392 34.292 1.00 97.50 211 GLY A CA 1
ATOM 1637 C C . GLY A 1 211 ? -17.807 0.183 33.352 1.00 97.50 211 GLY A C 1
ATOM 1638 O O . GLY A 1 211 ? -17.194 -0.821 33.713 1.00 97.50 211 GLY A O 1
ATOM 1639 N N . ALA A 1 212 ? -18.407 0.270 32.159 1.00 97.88 212 ALA A N 1
ATOM 1640 C CA . ALA A 1 212 ? -18.344 -0.811 31.177 1.00 97.88 212 ALA A CA 1
ATOM 1641 C C . ALA A 1 212 ? -16.911 -0.986 30.649 1.00 97.88 212 ALA A C 1
ATOM 1643 O O . ALA A 1 212 ? -16.209 -0.007 30.362 1.00 97.88 212 ALA A O 1
ATOM 1644 N N . VAL A 1 213 ? -16.475 -2.238 30.515 1.00 98.50 213 VAL A N 1
ATOM 1645 C CA . VAL A 1 213 ? -15.131 -2.585 30.041 1.00 98.50 213 VAL A CA 1
ATOM 1646 C C . VAL A 1 213 ? -15.163 -2.769 28.535 1.00 98.50 213 VAL A C 1
ATOM 1648 O O . VAL A 1 213 ? -15.834 -3.662 28.022 1.00 98.50 213 VAL A O 1
ATOM 1651 N N . ILE A 1 214 ? -14.395 -1.949 27.830 1.00 98.69 214 ILE A N 1
ATOM 1652 C CA . ILE A 1 214 ? -14.192 -2.066 26.390 1.00 98.69 214 ILE A CA 1
ATOM 1653 C C . ILE A 1 214 ? -12.880 -2.812 26.182 1.00 98.69 214 ILE A C 1
ATOM 1655 O O . ILE A 1 214 ? -11.845 -2.390 26.704 1.00 98.69 214 ILE A O 1
ATOM 1659 N N . GLU A 1 215 ? -12.892 -3.889 25.405 1.00 98.56 215 GLU A N 1
ATOM 1660 C CA . GLU A 1 215 ? -11.668 -4.538 24.935 1.00 98.56 215 GLU A CA 1
ATOM 1661 C C . GLU A 1 215 ? -11.615 -4.496 23.413 1.00 98.56 215 GLU A C 1
ATOM 1663 O O . GLU A 1 215 ? -12.599 -4.776 22.731 1.00 98.56 215 GLU A O 1
ATOM 1668 N N . VAL A 1 216 ? -10.447 -4.158 22.874 1.00 98.62 216 VAL A N 1
ATOM 1669 C CA . VAL A 1 216 ? -10.207 -4.132 21.432 1.00 98.62 216 VAL A CA 1
ATOM 1670 C C . VAL A 1 216 ? -8.988 -4.981 21.132 1.00 98.62 216 VAL A C 1
ATOM 1672 O O . VAL A 1 216 ? -7.901 -4.697 21.635 1.00 98.62 216 VAL A O 1
ATOM 1675 N N . THR A 1 217 ? -9.154 -5.981 20.275 1.00 98.38 217 THR A N 1
ATOM 1676 C CA . THR A 1 217 ? -8.045 -6.701 19.644 1.00 98.38 217 THR A CA 1
ATOM 1677 C C . THR A 1 217 ? -7.969 -6.287 18.183 1.00 98.38 217 THR A C 1
ATOM 1679 O O . THR A 1 217 ? -8.992 -6.216 17.506 1.00 98.38 217 THR A O 1
ATOM 1682 N N . TYR A 1 218 ? -6.774 -5.986 17.690 1.00 98.06 218 TYR A N 1
ATOM 1683 C CA . TYR A 1 218 ? -6.563 -5.611 16.295 1.00 98.06 218 TYR A CA 1
ATOM 1684 C C . TYR A 1 218 ? -5.161 -5.993 15.827 1.00 98.06 218 TYR A C 1
ATOM 1686 O O . TYR A 1 218 ? -4.231 -6.114 16.626 1.00 98.06 218 TYR A O 1
ATOM 1694 N N . ARG A 1 219 ? -4.993 -6.125 14.512 1.00 97.31 219 ARG A N 1
ATOM 1695 C CA . ARG A 1 219 ? -3.679 -6.208 13.868 1.00 97.31 219 ARG A CA 1
ATOM 1696 C C . ARG A 1 219 ? -3.272 -4.833 13.350 1.00 97.31 219 ARG A C 1
ATOM 1698 O O . ARG A 1 219 ? -4.120 -3.977 13.101 1.00 97.31 219 ARG A O 1
ATOM 1705 N N . PHE A 1 220 ? -1.978 -4.594 13.203 1.00 96.50 220 PHE A N 1
ATOM 1706 C CA . PHE A 1 220 ? -1.441 -3.362 12.630 1.00 96.50 220 PHE A CA 1
ATOM 1707 C C . PHE A 1 220 ? -0.286 -3.664 11.680 1.00 96.50 220 PHE A C 1
ATOM 1709 O O . PHE A 1 220 ? 0.396 -4.679 11.823 1.00 96.50 220 PHE A O 1
ATOM 1716 N N . GLY A 1 221 ? -0.090 -2.789 10.701 1.00 95.81 221 GLY A N 1
ATOM 1717 C CA . GLY A 1 221 ? 1.035 -2.850 9.776 1.00 95.81 221 GLY A CA 1
ATOM 1718 C C . GLY A 1 221 ? 0.766 -2.037 8.517 1.00 95.81 221 GLY A C 1
ATOM 1719 O O . GLY A 1 221 ? -0.334 -2.068 7.969 1.00 95.81 221 GLY A O 1
ATOM 1720 N N . GLU A 1 222 ? 1.775 -1.301 8.068 1.00 95.31 222 GLU A N 1
ATOM 1721 C CA . GLU A 1 222 ? 1.699 -0.459 6.876 1.00 95.31 222 GLU A CA 1
ATOM 1722 C C . GLU A 1 222 ? 1.988 -1.280 5.616 1.00 95.31 222 GLU A C 1
ATOM 1724 O O . GLU A 1 222 ? 2.993 -1.982 5.551 1.00 95.31 222 GLU A O 1
ATOM 1729 N N . THR A 1 223 ? 1.148 -1.152 4.591 1.00 96.00 223 THR A N 1
ATOM 1730 C CA . THR A 1 223 ? 1.487 -1.594 3.233 1.00 96.00 223 THR A CA 1
ATOM 1731 C C . THR A 1 223 ? 2.310 -0.511 2.543 1.00 96.00 223 THR A C 1
ATOM 1733 O O . THR A 1 223 ? 1.861 0.634 2.453 1.00 96.00 223 THR A O 1
ATOM 1736 N N . ILE A 1 224 ? 3.470 -0.881 2.004 1.00 96.75 224 ILE A N 1
ATOM 1737 C CA . ILE A 1 224 ? 4.329 0.006 1.211 1.00 96.75 224 ILE A CA 1
ATOM 1738 C C . ILE A 1 224 ? 3.972 -0.168 -0.263 1.00 96.75 224 ILE A C 1
ATOM 1740 O O . ILE A 1 224 ? 3.895 -1.289 -0.759 1.00 96.75 224 ILE A O 1
ATOM 1744 N N . ALA A 1 225 ? 3.759 0.928 -0.978 1.00 96.25 225 ALA A N 1
ATOM 1745 C CA . ALA A 1 225 ? 3.391 0.923 -2.391 1.00 96.25 225 ALA A CA 1
ATOM 1746 C C . ALA A 1 225 ? 3.837 2.230 -3.049 1.00 96.25 225 ALA A C 1
ATOM 1748 O O . ALA A 1 225 ? 4.447 3.069 -2.395 1.00 96.25 225 ALA A O 1
ATOM 1749 N N . TYR A 1 226 ? 3.528 2.417 -4.334 1.00 95.31 226 TYR A N 1
ATOM 1750 C CA . TYR A 1 226 ? 3.926 3.621 -5.057 1.00 95.31 226 TYR A CA 1
ATOM 1751 C C . TYR A 1 226 ? 3.509 4.908 -4.326 1.00 95.31 226 TYR A C 1
ATOM 1753 O O . TYR A 1 226 ? 4.364 5.746 -4.058 1.00 95.31 226 TYR A O 1
ATOM 1761 N N . ALA A 1 227 ? 2.242 5.049 -3.933 1.00 92.56 227 ALA A N 1
ATOM 1762 C CA . ALA A 1 227 ? 1.790 6.205 -3.167 1.00 92.56 227 ALA A CA 1
ATOM 1763 C C . ALA A 1 227 ? 2.052 6.026 -1.660 1.00 92.56 227 ALA A C 1
ATOM 1765 O O . ALA A 1 227 ? 1.392 5.221 -0.997 1.00 92.56 227 ALA A O 1
ATOM 1766 N N . LYS A 1 228 ? 2.948 6.845 -1.099 1.00 90.94 228 LYS A N 1
ATOM 1767 C CA . LYS A 1 228 ? 3.102 7.030 0.348 1.00 90.94 228 LYS A CA 1
ATOM 1768 C C . LYS A 1 228 ? 1.935 7.856 0.881 1.00 90.94 228 LYS A C 1
ATOM 1770 O O . LYS A 1 228 ? 1.724 8.994 0.458 1.00 90.94 228 LYS A O 1
ATOM 1775 N N . THR A 1 229 ? 1.183 7.286 1.813 1.00 86.50 229 THR A N 1
ATOM 1776 C CA . THR A 1 229 ? 0.015 7.915 2.439 1.00 86.50 229 THR A CA 1
ATOM 1777 C C . THR A 1 229 ? -0.263 7.277 3.796 1.00 86.50 229 THR A C 1
ATOM 1779 O O . THR A 1 229 ? 0.136 6.138 4.027 1.00 86.50 229 THR A O 1
ATOM 1782 N N . THR A 1 230 ? -0.986 7.972 4.677 1.00 85.88 230 THR A N 1
ATOM 1783 C CA . THR A 1 230 ? -1.466 7.383 5.935 1.00 85.88 230 THR A CA 1
ATOM 1784 C C . THR A 1 230 ? -2.792 6.622 5.785 1.00 85.88 230 THR A C 1
ATOM 1786 O O . THR A 1 230 ? -3.305 6.087 6.760 1.00 85.88 230 THR A O 1
ATOM 1789 N N . ILE A 1 231 ? -3.340 6.529 4.564 1.00 88.75 231 ILE A N 1
ATOM 1790 C CA . ILE A 1 231 ? -4.523 5.714 4.254 1.00 88.75 231 ILE A CA 1
ATOM 1791 C C . ILE A 1 231 ? -4.129 4.230 4.237 1.00 88.75 231 ILE A C 1
ATOM 1793 O O . ILE A 1 231 ? -3.351 3.797 3.386 1.00 88.75 231 ILE A O 1
ATOM 1797 N N . GLY A 1 232 ? -4.670 3.427 5.145 1.00 91.62 232 GLY A N 1
ATOM 1798 C CA . GLY A 1 232 ? -4.500 1.977 5.197 1.00 91.62 232 GLY A CA 1
ATOM 1799 C C . GLY A 1 232 ? -5.532 1.193 4.388 1.00 91.62 232 GLY A C 1
ATOM 1800 O O . GLY A 1 232 ? -6.607 1.680 4.048 1.00 91.62 232 GLY A O 1
ATOM 1801 N N . GLU A 1 233 ? -5.221 -0.067 4.095 1.00 94.81 233 GLU A N 1
ATOM 1802 C CA . GLU A 1 233 ? -6.222 -1.031 3.641 1.00 94.81 233 GLU A CA 1
ATOM 1803 C C . GLU A 1 233 ? -7.015 -1.610 4.826 1.00 94.81 233 GLU A C 1
ATOM 1805 O O . GLU A 1 233 ? -6.463 -1.843 5.907 1.00 94.81 233 GLU A O 1
ATOM 1810 N N . THR A 1 234 ? -8.298 -1.886 4.593 1.00 93.81 234 THR A N 1
ATOM 1811 C CA . THR A 1 234 ? -9.243 -2.488 5.552 1.00 93.81 234 THR A CA 1
ATOM 1812 C C . THR A 1 234 ? -8.922 -3.943 5.898 1.00 93.81 234 THR A C 1
ATOM 1814 O O . THR A 1 234 ? -9.339 -4.427 6.950 1.00 93.81 234 THR A O 1
ATOM 1817 N N . GLY A 1 235 ? -8.166 -4.635 5.044 1.00 92.69 235 GLY A N 1
ATOM 1818 C CA . GLY A 1 235 ? -7.657 -5.983 5.273 1.00 92.69 235 GLY A CA 1
ATOM 1819 C C . GLY A 1 235 ? -6.133 -6.056 5.202 1.00 92.69 235 GLY A C 1
ATOM 1820 O O . GLY A 1 235 ? -5.440 -5.054 5.072 1.00 92.69 235 GLY A O 1
ATOM 1821 N N . GLU A 1 236 ? -5.607 -7.276 5.284 1.00 90.38 236 GLU A N 1
ATOM 1822 C CA . GLU A 1 236 ? -4.161 -7.534 5.299 1.00 90.38 236 GLU A CA 1
ATOM 1823 C C . GLU A 1 236 ? -3.477 -7.290 3.946 1.00 90.38 236 GLU A C 1
ATOM 1825 O O . GLU A 1 236 ? -2.311 -6.914 3.891 1.00 90.38 236 GLU A O 1
ATOM 1830 N N . ARG A 1 237 ? -4.204 -7.499 2.846 1.00 92.06 237 ARG A N 1
ATOM 1831 C CA . ARG A 1 237 ? -3.655 -7.464 1.486 1.00 92.06 237 ARG A CA 1
ATOM 1832 C C . ARG A 1 237 ? -3.838 -6.106 0.823 1.00 92.06 237 ARG A C 1
ATOM 1834 O O . ARG A 1 237 ? -4.877 -5.470 1.014 1.00 92.06 237 ARG A O 1
ATOM 1841 N N . ILE A 1 238 ? -2.906 -5.720 -0.052 1.00 93.44 238 ILE A N 1
ATOM 1842 C CA . ILE A 1 238 ? -2.947 -4.427 -0.767 1.00 93.44 238 ILE A CA 1
ATOM 1843 C C . ILE A 1 238 ? -4.184 -4.269 -1.669 1.00 93.44 238 ILE A C 1
ATOM 1845 O O . ILE A 1 238 ? -4.627 -3.155 -1.940 1.00 93.44 238 ILE A O 1
ATOM 1849 N N . GLY A 1 239 ? -4.742 -5.386 -2.143 1.00 92.62 239 GLY A N 1
ATOM 1850 C CA . GLY A 1 239 ? -5.953 -5.407 -2.966 1.00 92.62 239 GLY A CA 1
ATOM 1851 C C . GLY A 1 239 ? -7.257 -5.264 -2.175 1.00 92.62 239 GLY A C 1
ATOM 1852 O O . GLY A 1 239 ? -8.328 -5.233 -2.777 1.00 92.62 239 GLY A O 1
ATOM 1853 N N . SER A 1 240 ? -7.202 -5.219 -0.839 1.00 94.00 240 SER A N 1
ATOM 1854 C CA . SER A 1 240 ? -8.398 -4.953 -0.036 1.00 94.00 240 SER A CA 1
ATOM 1855 C C . SER A 1 240 ? -8.791 -3.468 -0.104 1.00 94.00 240 SER A C 1
ATOM 1857 O O . SER A 1 240 ? -7.939 -2.620 -0.379 1.00 94.00 240 SER A O 1
ATOM 1859 N N . PRO A 1 241 ? -10.077 -3.122 0.108 1.00 92.94 241 PRO A N 1
ATOM 1860 C CA . PRO A 1 241 ? -10.524 -1.735 0.045 1.00 92.94 241 PRO A CA 1
ATOM 1861 C C . PRO A 1 241 ? -9.722 -0.835 0.983 1.00 92.94 241 PRO A C 1
ATOM 1863 O O . PRO A 1 241 ? -9.388 -1.245 2.097 1.00 92.94 241 PRO A O 1
ATOM 1866 N N . LEU A 1 242 ? -9.464 0.398 0.558 1.00 91.88 242 LEU A N 1
ATOM 1867 C CA . LEU A 1 242 ? -8.870 1.413 1.420 1.00 91.88 242 LEU A CA 1
ATOM 1868 C C . LEU A 1 242 ? -9.871 1.879 2.476 1.00 91.88 242 LEU A C 1
ATOM 1870 O O . LEU A 1 242 ? -11.086 1.900 2.253 1.00 91.88 242 LEU A O 1
ATOM 1874 N N . GLU A 1 243 ? -9.347 2.271 3.627 1.00 90.94 243 GLU A N 1
ATOM 1875 C CA . GLU A 1 243 ? -10.117 3.032 4.591 1.00 90.94 243 GLU A CA 1
ATOM 1876 C C . GLU A 1 243 ? -10.472 4.420 4.048 1.00 90.94 243 GLU A C 1
ATOM 1878 O O . GLU A 1 243 ? -10.003 4.879 3.002 1.00 90.94 243 GLU A O 1
ATOM 1883 N N . SER A 1 244 ? -11.336 5.104 4.782 1.00 86.31 244 SER A N 1
ATOM 1884 C CA . SER A 1 244 ? -11.771 6.436 4.450 1.00 86.31 244 SER A CA 1
ATOM 1885 C C . SER A 1 244 ? -10.578 7.360 4.473 1.00 86.31 244 SER A C 1
ATOM 1887 O O . SER A 1 244 ? -9.761 7.398 5.393 1.00 86.31 244 SER A O 1
ATOM 1889 N N . ARG A 1 245 ? -10.524 8.177 3.439 1.00 80.50 245 ARG A N 1
ATOM 1890 C CA . ARG A 1 245 ? -9.519 9.219 3.335 1.00 80.50 245 ARG A CA 1
ATOM 1891 C C . ARG A 1 245 ? -9.864 10.383 4.234 1.00 80.50 245 ARG A C 1
ATOM 1893 O O . ARG A 1 245 ? -8.987 11.162 4.530 1.00 80.50 245 ARG A O 1
ATOM 1900 N N . TYR A 1 246 ? -11.105 10.458 4.706 1.00 74.81 246 TYR A N 1
ATOM 1901 C CA . TYR A 1 246 ? -11.597 11.507 5.576 1.00 74.81 246 TYR A CA 1
ATOM 1902 C C . TYR A 1 246 ? -11.617 10.998 7.022 1.00 74.81 246 TYR A C 1
ATOM 1904 O O . TYR A 1 246 ? -12.249 9.984 7.329 1.00 74.81 246 TYR A O 1
ATOM 1912 N N . GLY A 1 247 ? -10.910 11.705 7.901 1.00 66.88 247 GLY A N 1
ATOM 1913 C CA . GLY A 1 247 ? -10.895 11.464 9.344 1.00 66.88 247 GLY A CA 1
ATOM 1914 C C . GLY A 1 247 ? -11.697 12.506 10.122 1.00 66.88 247 GLY A C 1
ATOM 1915 O O . GLY A 1 247 ? -12.172 13.485 9.542 1.00 66.88 247 GLY A O 1
ATOM 1916 N N . GLU A 1 248 ? -11.836 12.287 11.430 1.00 63.88 248 GLU A N 1
ATOM 1917 C CA . GLU A 1 248 ? -12.273 13.319 12.376 1.00 63.88 248 GLU A CA 1
ATOM 1918 C C . GLU A 1 248 ? -11.079 14.147 12.866 1.00 63.88 248 GLU A C 1
ATOM 1920 O O . GLU A 1 248 ? -9.945 13.675 12.886 1.00 63.88 248 GLU A O 1
ATOM 1925 N N . GLY A 1 249 ? -11.332 15.399 13.237 1.00 51.47 249 GLY A N 1
ATOM 1926 C CA . GLY A 1 249 ? -10.289 16.371 13.574 1.00 51.47 249 GLY A CA 1
ATOM 1927 C C . GLY A 1 249 ? -10.233 17.495 12.544 1.00 51.47 249 GLY A C 1
ATOM 1928 O O . GLY A 1 249 ? -10.266 17.262 11.338 1.00 51.47 249 GLY A O 1
ATOM 1929 N N . 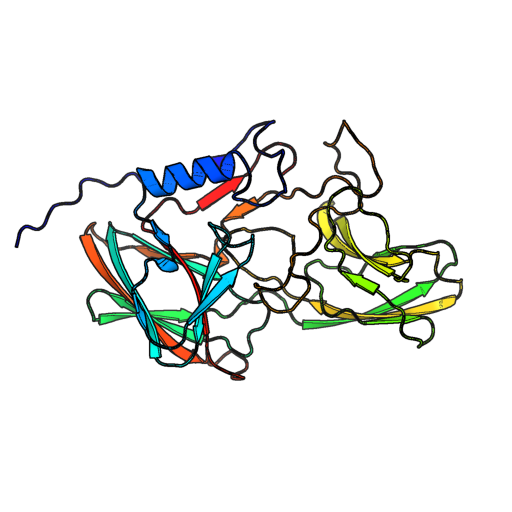GLY A 1 250 ? -10.232 18.736 13.027 1.00 44.66 250 GLY A N 1
ATOM 1930 C CA . GLY A 1 250 ? -10.123 19.906 12.166 1.00 44.66 250 GLY A CA 1
ATOM 1931 C C . GLY A 1 250 ? -8.665 20.148 11.815 1.00 44.66 250 GLY A C 1
ATOM 1932 O O . GLY A 1 250 ? -7.856 20.381 12.709 1.00 44.66 250 GLY A O 1
ATOM 1933 N N . VAL A 1 251 ? -8.330 20.148 10.532 1.00 45.84 251 VAL A N 1
ATOM 1934 C CA . VAL A 1 251 ? -7.067 20.703 10.071 1.00 45.84 251 VAL A CA 1
ATOM 1935 C C . VAL A 1 251 ? -7.290 22.179 9.749 1.00 45.84 251 VAL A C 1
ATOM 1937 O O . VAL A 1 251 ? -8.275 22.562 9.117 1.00 45.84 251 VAL A O 1
ATOM 1940 N N . ALA A 1 252 ? -6.385 23.030 10.236 1.00 40.81 252 ALA A N 1
ATOM 1941 C CA . ALA A 1 252 ? -6.538 24.487 10.295 1.00 40.81 252 ALA A CA 1
ATOM 1942 C C . ALA A 1 252 ? -6.734 25.196 8.933 1.00 40.81 252 ALA A C 1
ATOM 1944 O O . ALA A 1 252 ? -6.931 26.409 8.899 1.00 40.81 252 ALA A O 1
ATOM 1945 N N . PHE A 1 253 ? -6.681 24.464 7.819 1.00 50.16 253 PHE A N 1
ATOM 1946 C CA . PHE A 1 253 ? -6.727 24.977 6.452 1.00 50.16 253 PHE A CA 1
ATOM 1947 C C . PHE A 1 253 ? -7.974 24.571 5.641 1.00 50.16 253 PHE A C 1
ATOM 1949 O O . PHE A 1 253 ? -7.979 24.781 4.431 1.00 50.16 253 PHE A O 1
ATOM 1956 N N . ASP A 1 254 ? -9.047 24.060 6.264 1.00 43.81 254 ASP A N 1
ATOM 1957 C CA . ASP A 1 254 ? -10.387 23.985 5.638 1.00 43.81 254 ASP A CA 1
ATOM 1958 C C . ASP A 1 254 ? -11.278 25.167 6.095 1.00 43.81 254 ASP A C 1
ATOM 1960 O O . ASP A 1 254 ? -12.065 25.038 7.038 1.00 43.81 254 ASP A O 1
ATOM 1964 N N . PRO A 1 255 ? -11.175 26.354 5.458 1.00 42.19 255 PRO A N 1
ATOM 1965 C CA . PRO A 1 255 ? -11.998 27.515 5.792 1.00 42.19 255 PRO A CA 1
ATOM 1966 C C . PRO A 1 255 ? -13.440 27.413 5.269 1.00 42.19 255 PRO A C 1
ATOM 1968 O O . PRO A 1 255 ? -14.243 28.303 5.550 1.00 42.19 255 PRO A O 1
ATOM 1971 N N . ALA A 1 256 ? -13.786 26.381 4.488 1.00 41.19 256 ALA A N 1
ATOM 1972 C CA . ALA A 1 256 ? -15.087 26.293 3.833 1.00 41.19 256 ALA A CA 1
ATOM 1973 C C . ALA A 1 256 ? -16.091 25.435 4.612 1.00 41.19 256 ALA A C 1
ATOM 1975 O O . ALA A 1 256 ? -17.292 25.715 4.531 1.00 41.19 256 ALA A O 1
ATOM 1976 N N . ARG A 1 257 ? -15.652 24.387 5.331 1.00 47.03 257 ARG A N 1
ATOM 1977 C CA . ARG A 1 257 ? -16.566 23.440 6.002 1.00 47.03 257 ARG A CA 1
ATOM 1978 C C . ARG A 1 257 ? -15.968 22.792 7.263 1.00 47.03 257 ARG A C 1
ATOM 1980 O O . ARG A 1 257 ? -15.576 21.627 7.213 1.00 47.03 257 ARG A O 1
ATOM 1987 N N . PRO A 1 258 ? -16.004 23.458 8.432 1.00 42.06 258 PRO A N 1
ATOM 1988 C CA . PRO A 1 258 ? -15.753 22.783 9.700 1.00 42.06 258 PRO A CA 1
ATOM 1989 C C . PRO A 1 258 ? -16.893 21.787 9.969 1.00 42.06 258 PRO A C 1
ATOM 1991 O O . PRO A 1 258 ? -17.987 22.162 10.387 1.00 42.06 258 PRO A O 1
ATOM 1994 N N . VAL A 1 259 ? -16.663 20.509 9.685 1.00 42.22 259 VAL A N 1
ATOM 1995 C CA . VAL A 1 259 ? -17.556 19.402 10.051 1.00 42.22 259 VAL A CA 1
ATOM 1996 C C . VAL A 1 259 ? -16.761 18.366 10.835 1.00 42.22 259 VAL A C 1
ATOM 1998 O O . VAL A 1 259 ? -15.540 18.304 10.718 1.00 42.22 259 VAL A O 1
ATOM 2001 N N . SER A 1 260 ? -17.450 17.546 11.632 1.00 41.09 260 SER A N 1
ATOM 2002 C CA . SER A 1 260 ? -16.825 16.544 12.505 1.00 41.09 260 SER A CA 1
ATOM 2003 C C . SER A 1 260 ? -15.869 15.598 11.768 1.00 41.09 260 SER A C 1
ATOM 2005 O O . SER A 1 260 ? -14.932 15.129 12.393 1.00 41.09 260 SER A O 1
ATOM 2007 N N . VAL A 1 261 ? -16.061 15.385 10.454 1.00 40.81 261 VAL A N 1
ATOM 2008 C CA . VAL A 1 261 ? -15.197 14.606 9.548 1.00 40.81 261 VAL A CA 1
ATOM 2009 C C . VAL A 1 261 ? -14.803 15.470 8.329 1.00 40.81 261 VAL A C 1
ATOM 2011 O O . VAL A 1 261 ? -15.471 15.409 7.294 1.00 40.81 261 VAL A O 1
ATOM 2014 N N . SER A 1 262 ? -13.778 16.325 8.420 1.00 37.25 262 SER A N 1
ATOM 2015 C CA . SER A 1 262 ? -13.199 17.010 7.244 1.00 37.25 262 SER A CA 1
ATOM 2016 C C . SER A 1 262 ? -11.797 17.529 7.509 1.00 37.25 262 SER A C 1
ATOM 2018 O O . SER A 1 262 ? -11.643 18.512 8.229 1.00 37.25 262 SER A O 1
ATOM 2020 N N . SER A 1 263 ? -10.809 16.859 6.906 1.00 42.62 263 SER A N 1
ATOM 2021 C CA . SER A 1 263 ? -9.579 17.375 6.258 1.00 42.62 263 SER A CA 1
ATOM 2022 C C . SER A 1 263 ? -8.533 16.256 6.222 1.00 42.62 263 SER A C 1
ATOM 2024 O O . SER A 1 263 ? -7.477 16.305 6.833 1.00 42.62 263 SER A O 1
ATOM 2026 N N . GLY A 1 264 ? -8.875 15.167 5.535 1.00 46.88 264 GLY A N 1
ATOM 2027 C CA . GLY A 1 264 ? -8.024 13.985 5.436 1.00 46.88 264 GLY A CA 1
ATOM 2028 C C . GLY A 1 264 ? -7.222 13.969 4.145 1.00 46.88 264 GLY A C 1
ATOM 2029 O O . GLY A 1 264 ? -7.385 13.102 3.286 1.00 46.88 264 GLY A O 1
ATOM 2030 N N . LEU A 1 265 ? -6.380 14.977 3.972 1.00 58.00 265 LEU A N 1
ATOM 2031 C CA . LEU A 1 265 ? -5.480 15.000 2.842 1.00 58.00 265 LEU A CA 1
ATOM 2032 C C . LEU A 1 265 ? -4.047 15.180 3.346 1.00 58.00 265 LEU A C 1
ATOM 2034 O O . LEU A 1 265 ? -3.636 16.291 3.625 1.00 58.00 265 LEU A O 1
ATOM 2038 N N . ASP A 1 266 ? -3.328 14.062 3.488 1.00 62.09 266 ASP A N 1
ATOM 2039 C CA . ASP A 1 266 ? -1.905 14.056 3.857 1.00 62.09 266 ASP A CA 1
ATOM 2040 C C . ASP A 1 266 ? -1.014 14.470 2.678 1.00 62.09 266 ASP A C 1
ATOM 2042 O O . ASP A 1 266 ? -1.358 14.234 1.512 1.00 62.09 266 ASP A O 1
ATOM 2046 N N . PHE A 1 267 ? 0.197 14.941 2.974 1.00 69.81 267 PHE A N 1
ATOM 2047 C CA . PHE A 1 267 ? 1.274 15.052 2.005 1.00 69.81 267 PHE A CA 1
ATOM 2048 C C . PHE A 1 267 ? 1.516 13.673 1.407 1.00 69.81 267 PHE A C 1
ATOM 2050 O O . PHE A 1 267 ? 1.761 12.688 2.110 1.00 69.81 267 PHE A O 1
ATOM 2057 N N . ARG A 1 268 ? 1.451 13.599 0.081 1.00 81.81 268 ARG A N 1
ATOM 2058 C CA . ARG A 1 268 ? 1.629 12.348 -0.653 1.00 81.81 268 ARG A CA 1
ATOM 2059 C C . ARG A 1 268 ? 2.867 12.455 -1.489 1.00 81.81 268 ARG A C 1
ATOM 2061 O O . ARG A 1 268 ? 3.109 13.454 -2.156 1.00 81.81 268 ARG A O 1
ATOM 2068 N N . SER A 1 269 ? 3.648 11.400 -1.470 1.00 89.50 269 SER A N 1
ATOM 2069 C CA . SER A 1 269 ? 4.831 11.291 -2.303 1.00 89.50 269 SER A CA 1
ATOM 2070 C C . SER A 1 269 ? 5.007 9.860 -2.740 1.00 89.50 269 SER A C 1
ATOM 2072 O O . SER A 1 269 ? 4.340 8.963 -2.227 1.00 89.50 269 SER A O 1
ATOM 2074 N N . THR A 1 270 ? 5.891 9.635 -3.698 1.00 93.00 270 THR A N 1
ATOM 2075 C CA . THR A 1 270 ? 6.325 8.283 -3.989 1.00 93.00 270 THR A CA 1
ATOM 2076 C C . THR A 1 270 ? 7.008 7.699 -2.755 1.00 93.00 270 THR A C 1
ATOM 2078 O O . THR A 1 270 ? 7.909 8.330 -2.195 1.00 93.00 270 THR A O 1
ATOM 2081 N N . ASP A 1 271 ? 6.615 6.499 -2.333 1.00 94.62 271 ASP A N 1
ATOM 2082 C CA . ASP A 1 271 ? 7.302 5.817 -1.239 1.00 94.62 271 ASP A CA 1
ATOM 2083 C C . ASP A 1 271 ? 8.653 5.283 -1.718 1.00 94.62 271 ASP A C 1
ATOM 2085 O O . ASP A 1 271 ? 8.732 4.360 -2.525 1.00 94.62 271 ASP A O 1
ATOM 2089 N N . GLU A 1 272 ? 9.747 5.834 -1.204 1.00 94.62 272 GLU A N 1
ATOM 2090 C CA . GLU A 1 272 ? 11.090 5.369 -1.559 1.00 94.62 272 GLU A CA 1
ATOM 2091 C C . GLU A 1 272 ? 11.329 3.908 -1.174 1.00 94.62 272 GLU A C 1
ATOM 2093 O O . GLU A 1 272 ? 12.117 3.226 -1.826 1.00 94.62 272 GLU A O 1
ATOM 2098 N N . ARG A 1 273 ? 10.629 3.399 -0.151 1.00 96.12 273 ARG A N 1
ATOM 2099 C CA . ARG A 1 273 ? 10.735 1.995 0.268 1.00 96.12 273 ARG A CA 1
ATOM 2100 C C . ARG A 1 273 ? 10.155 1.044 -0.785 1.00 96.12 273 ARG A C 1
ATOM 2102 O O . ARG A 1 273 ? 10.591 -0.104 -0.855 1.00 96.12 273 ARG A O 1
ATOM 2109 N N . ALA A 1 274 ? 9.221 1.526 -1.610 1.00 97.06 274 ALA A N 1
ATOM 2110 C CA . ALA A 1 274 ? 8.619 0.797 -2.726 1.00 97.06 274 ALA A CA 1
ATOM 2111 C C . ALA A 1 274 ? 9.535 0.729 -3.960 1.00 97.06 274 ALA A C 1
ATOM 2113 O O . ALA A 1 274 ? 9.255 -0.022 -4.895 1.00 97.06 274 ALA A O 1
ATOM 2114 N N . VAL A 1 275 ? 10.623 1.508 -3.984 1.00 97.00 275 VAL A N 1
ATOM 2115 C CA . VAL A 1 275 ? 11.509 1.640 -5.142 1.00 97.00 275 VAL A CA 1
ATOM 2116 C C . VAL A 1 275 ? 12.844 0.945 -4.883 1.00 97.00 275 VAL A C 1
ATOM 2118 O O . VAL A 1 275 ? 13.504 1.142 -3.861 1.00 97.00 275 VAL A O 1
ATOM 2121 N N . ARG A 1 276 ? 13.282 0.138 -5.848 1.00 97.06 276 ARG A N 1
ATOM 2122 C CA . ARG A 1 276 ? 14.649 -0.394 -5.918 1.00 97.06 276 ARG A CA 1
ATOM 2123 C C . ARG A 1 276 ? 15.305 0.121 -7.187 1.00 97.06 276 ARG A C 1
ATOM 2125 O O . ARG A 1 276 ? 14.743 -0.054 -8.263 1.00 97.06 276 ARG A O 1
ATOM 2132 N N . THR A 1 277 ? 16.470 0.756 -7.054 1.00 96.62 277 THR A N 1
ATOM 2133 C CA . THR A 1 277 ? 17.152 1.421 -8.170 1.00 96.62 277 THR A CA 1
ATOM 2134 C C . THR A 1 277 ? 18.576 0.909 -8.338 1.00 96.62 277 THR A C 1
ATOM 2136 O O 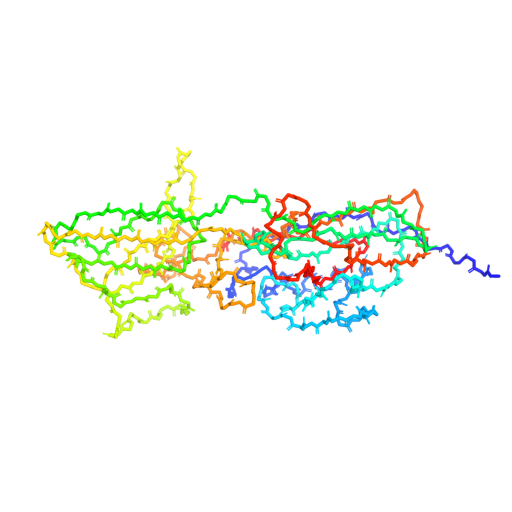. THR A 1 277 ? 19.375 0.960 -7.404 1.00 96.62 277 THR A O 1
ATOM 2139 N N . TRP A 1 278 ? 18.916 0.506 -9.559 1.00 97.25 278 TRP A N 1
ATOM 2140 C CA . TRP A 1 278 ? 20.257 0.118 -9.985 1.00 97.25 278 TRP A CA 1
ATOM 2141 C C . TRP A 1 278 ? 20.770 1.110 -11.024 1.00 97.25 278 TRP A C 1
ATOM 2143 O O . TRP A 1 278 ? 20.052 1.484 -11.949 1.00 97.25 278 TRP A O 1
ATOM 2153 N N . ARG A 1 279 ? 22.024 1.541 -10.875 1.00 95.25 279 ARG A N 1
ATOM 2154 C CA . ARG A 1 279 ? 22.686 2.483 -11.786 1.00 95.25 279 ARG A CA 1
ATOM 2155 C C . ARG A 1 279 ? 23.801 1.778 -12.541 1.00 95.25 279 ARG A C 1
ATOM 2157 O O . ARG A 1 279 ? 24.576 1.026 -11.957 1.00 95.25 279 ARG A O 1
ATOM 2164 N N . PHE A 1 280 ? 23.903 2.073 -13.826 1.00 94.31 280 PHE A N 1
ATOM 2165 C CA . PHE A 1 280 ? 24.893 1.532 -14.741 1.00 94.31 280 PHE A CA 1
ATOM 2166 C C . PHE A 1 280 ? 25.876 2.635 -15.146 1.00 94.31 280 PHE A C 1
ATOM 2168 O O . PHE A 1 280 ? 25.503 3.805 -15.210 1.00 94.31 280 PHE A O 1
ATOM 2175 N N . PRO A 1 281 ? 27.137 2.298 -15.461 1.00 91.62 281 PRO A N 1
ATOM 2176 C CA . PRO A 1 281 ? 28.156 3.303 -15.766 1.00 91.62 281 PRO A CA 1
ATOM 2177 C C . PRO A 1 281 ? 27.850 4.111 -17.034 1.00 91.62 281 PRO A C 1
ATOM 2179 O O . PRO A 1 281 ? 28.296 5.251 -17.168 1.00 91.62 281 PRO A O 1
ATOM 2182 N N . HIS A 1 282 ? 27.103 3.526 -17.974 1.00 90.69 282 HIS A N 1
ATOM 2183 C CA . HIS A 1 282 ? 26.793 4.132 -19.264 1.00 90.69 282 HIS A CA 1
ATOM 2184 C C . HIS A 1 282 ? 25.368 3.808 -19.706 1.00 90.69 282 HIS A C 1
ATOM 2186 O O . HIS A 1 282 ? 24.859 2.709 -19.447 1.00 90.69 282 HIS A O 1
ATOM 2192 N N . ALA A 1 283 ? 24.769 4.741 -20.447 1.00 92.44 283 ALA A N 1
ATOM 2193 C CA . ALA A 1 283 ? 23.466 4.546 -21.060 1.00 92.44 283 ALA A CA 1
ATOM 2194 C C . ALA A 1 283 ? 23.544 3.491 -22.172 1.00 92.44 283 ALA A C 1
ATOM 2196 O O . ALA A 1 283 ? 24.348 3.607 -23.098 1.00 92.44 283 ALA A O 1
ATOM 2197 N N . ALA A 1 284 ? 22.712 2.458 -22.073 1.00 94.75 284 ALA A N 1
ATOM 2198 C CA . ALA A 1 284 ? 22.572 1.412 -23.076 1.00 94.75 2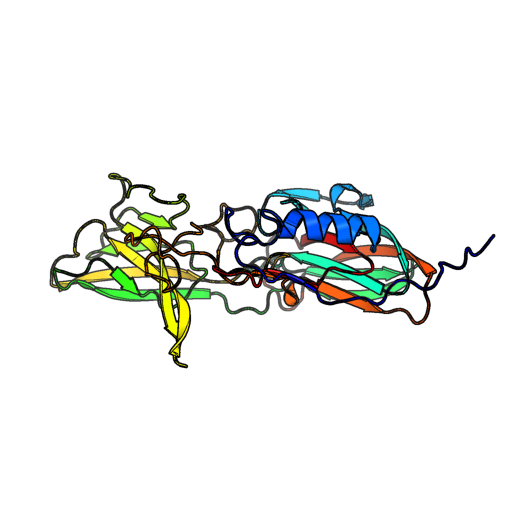84 ALA A CA 1
ATOM 2199 C C . ALA A 1 284 ? 21.170 0.801 -23.008 1.00 94.75 284 ALA A C 1
ATOM 2201 O O . ALA A 1 284 ? 20.475 0.913 -22.000 1.00 94.75 284 ALA A O 1
ATOM 2202 N N . ARG A 1 285 ? 20.770 0.140 -24.091 1.00 97.12 285 ARG A N 1
ATOM 2203 C CA . ARG A 1 285 ? 19.619 -0.759 -24.096 1.00 97.12 285 ARG A CA 1
ATOM 2204 C C . ARG A 1 285 ? 20.045 -2.084 -23.461 1.00 97.12 285 ARG A C 1
ATOM 2206 O O . ARG A 1 285 ? 21.079 -2.615 -23.865 1.00 97.12 285 ARG A O 1
ATOM 2213 N N . ARG A 1 286 ? 19.298 -2.563 -22.467 1.00 97.81 286 ARG A N 1
ATOM 2214 C CA . ARG A 1 286 ? 19.570 -3.821 -21.755 1.00 97.81 286 ARG A CA 1
ATOM 2215 C C . ARG A 1 286 ? 18.302 -4.640 -21.610 1.00 97.81 286 ARG A C 1
ATOM 2217 O O . ARG A 1 286 ? 17.205 -4.084 -21.527 1.00 97.81 286 ARG A O 1
ATOM 2224 N N . THR A 1 287 ? 18.484 -5.948 -21.542 1.00 98.56 287 THR A N 1
ATOM 2225 C CA . THR A 1 287 ? 17.428 -6.889 -21.170 1.00 98.56 287 THR A CA 1
ATOM 2226 C C . THR A 1 287 ? 17.485 -7.153 -19.673 1.00 98.56 287 THR A C 1
ATOM 2228 O O . THR A 1 287 ? 18.562 -7.297 -19.096 1.00 98.56 287 THR A O 1
ATOM 2231 N N . PHE A 1 288 ? 16.318 -7.190 -19.048 1.00 98.81 288 PHE A N 1
ATOM 2232 C CA . PHE A 1 288 ? 16.151 -7.390 -17.619 1.00 98.81 288 PHE A CA 1
ATOM 2233 C C . PHE A 1 288 ? 15.168 -8.527 -17.376 1.00 98.81 288 PHE A C 1
ATOM 2235 O O . PHE A 1 288 ? 14.141 -8.614 -18.051 1.00 98.81 288 PHE A O 1
ATOM 2242 N N . GLU A 1 289 ? 15.462 -9.366 -16.390 1.00 98.81 289 GLU A N 1
ATOM 2243 C CA . GLU A 1 289 ? 14.545 -10.393 -15.899 1.00 98.81 289 GLU A CA 1
ATOM 2244 C C . GLU A 1 289 ? 14.485 -10.326 -14.372 1.00 98.81 289 GLU A C 1
ATOM 2246 O O . GLU A 1 289 ? 15.511 -10.338 -13.695 1.00 98.81 289 GLU A O 1
ATOM 2251 N N . LEU A 1 290 ? 13.270 -10.245 -13.837 1.00 98.75 290 LEU A N 1
ATOM 2252 C CA . LEU A 1 290 ? 12.969 -10.403 -12.420 1.00 98.75 290 LEU A CA 1
ATOM 2253 C C . LEU A 1 290 ? 12.398 -11.798 -12.214 1.00 98.75 290 LEU A C 1
ATOM 2255 O O . LEU A 1 290 ? 11.413 -12.146 -12.864 1.00 98.75 290 LEU A O 1
ATOM 2259 N N . LYS A 1 291 ? 12.970 -12.581 -11.300 1.00 98.69 291 LYS A N 1
ATOM 2260 C CA . LYS A 1 291 ? 12.546 -13.965 -11.066 1.00 98.69 291 LYS A CA 1
ATOM 2261 C C . LYS A 1 291 ? 12.480 -14.298 -9.587 1.00 98.69 291 LYS A C 1
ATOM 2263 O O . LYS A 1 291 ? 13.443 -14.094 -8.857 1.00 98.69 291 LYS A O 1
ATOM 2268 N N . ILE A 1 292 ? 11.366 -14.873 -9.148 1.00 98.75 292 ILE A N 1
ATOM 2269 C CA . ILE A 1 292 ? 11.209 -15.346 -7.772 1.00 98.75 292 ILE A CA 1
ATOM 2270 C C . ILE A 1 292 ? 12.138 -16.546 -7.558 1.00 98.75 292 ILE A C 1
ATOM 2272 O O . ILE A 1 292 ? 11.932 -17.618 -8.133 1.00 98.75 292 ILE A O 1
ATOM 2276 N N . ARG A 1 293 ? 13.158 -16.379 -6.713 1.00 98.25 293 ARG A N 1
ATOM 2277 C CA . ARG A 1 293 ? 14.076 -17.456 -6.318 1.00 98.25 293 ARG A CA 1
ATOM 2278 C C . ARG A 1 293 ? 13.402 -18.445 -5.370 1.00 98.25 293 ARG A C 1
ATOM 2280 O O . ARG A 1 293 ? 13.663 -19.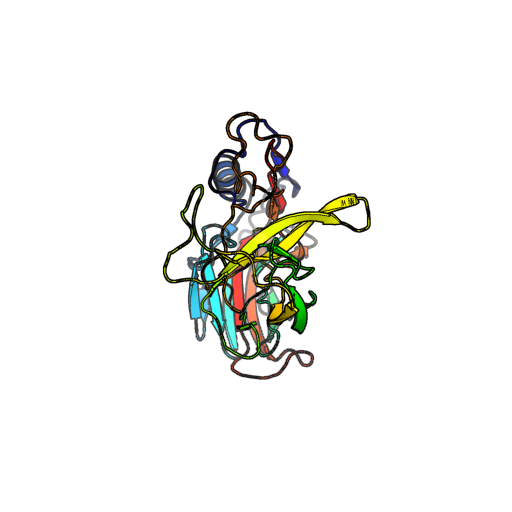640 -5.454 1.00 98.25 293 ARG A O 1
ATOM 2287 N N . GLY A 1 294 ? 12.558 -17.947 -4.472 1.00 97.88 294 GLY A N 1
ATOM 2288 C CA . GLY A 1 294 ? 11.927 -18.707 -3.396 1.00 97.88 294 GLY A CA 1
ATOM 2289 C C . GLY A 1 294 ? 11.577 -17.786 -2.230 1.00 97.88 294 GLY A C 1
ATOM 2290 O O . GLY A 1 294 ? 11.546 -16.568 -2.401 1.00 97.88 294 GLY A O 1
ATOM 2291 N N . PHE A 1 295 ? 11.335 -18.354 -1.051 1.00 98.31 295 PHE A N 1
ATOM 2292 C CA . PHE A 1 295 ? 11.074 -17.572 0.159 1.00 98.31 295 PHE A CA 1
ATOM 2293 C C . PHE A 1 295 ? 12.294 -16.763 0.613 1.00 98.31 295 PHE A C 1
ATOM 2295 O O . PHE A 1 295 ? 13.438 -17.201 0.472 1.00 98.31 295 PHE A O 1
ATOM 2302 N N . ASP A 1 296 ? 12.031 -15.599 1.206 1.00 96.94 296 ASP A N 1
ATOM 2303 C CA . ASP A 1 296 ? 13.007 -14.915 2.050 1.00 96.94 296 ASP A CA 1
ATOM 2304 C C . ASP A 1 296 ? 13.257 -15.762 3.312 1.00 96.94 296 ASP A C 1
ATOM 2306 O O . ASP A 1 296 ? 12.295 -16.096 4.007 1.00 96.94 296 ASP A O 1
ATOM 2310 N N . PRO A 1 297 ? 14.516 -16.122 3.641 1.00 93.81 297 PRO A N 1
ATOM 2311 C CA . PRO A 1 297 ? 14.832 -16.916 4.833 1.00 93.81 297 PRO A CA 1
ATOM 2312 C C . PRO A 1 297 ? 14.473 -16.228 6.159 1.00 93.81 297 PRO A C 1
ATOM 2314 O O . PRO A 1 297 ? 14.443 -16.881 7.199 1.00 93.81 297 PRO A O 1
ATOM 2317 N N . HIS A 1 298 ? 14.227 -14.921 6.138 1.00 91.38 298 HIS A N 1
ATOM 2318 C CA . HIS A 1 298 ? 13.757 -14.137 7.275 1.00 91.38 298 HIS A CA 1
ATOM 2319 C C . HIS A 1 298 ? 12.243 -13.854 7.227 1.00 91.38 298 HIS A C 1
ATOM 2321 O O . HIS A 1 298 ? 11.740 -13.114 8.072 1.00 91.38 298 HIS A O 1
ATOM 2327 N N . GLY A 1 299 ? 11.528 -14.374 6.225 1.00 87.62 299 GLY A N 1
ATOM 2328 C CA . GLY A 1 299 ? 10.065 -14.377 6.174 1.00 87.62 299 GLY A CA 1
ATOM 2329 C C . GLY A 1 299 ? 9.455 -15.521 6.992 1.00 87.62 299 GLY A C 1
ATOM 2330 O O . GLY A 1 299 ? 10.164 -16.266 7.668 1.00 87.62 299 GLY A O 1
ATOM 2331 N N . GLY A 1 300 ? 8.127 -15.673 6.926 1.00 85.12 300 GLY A N 1
ATOM 2332 C CA . GLY A 1 300 ? 7.423 -16.761 7.628 1.00 85.12 300 GLY A CA 1
ATOM 2333 C C . GLY A 1 300 ? 7.497 -18.123 6.925 1.00 85.12 300 GLY A C 1
ATOM 2334 O O . GLY A 1 300 ? 7.428 -19.153 7.588 1.00 85.12 300 GLY A O 1
ATOM 2335 N N . GLY A 1 301 ? 7.681 -18.144 5.600 1.00 90.56 301 GLY A N 1
ATOM 2336 C CA . GLY A 1 301 ? 7.764 -19.376 4.808 1.00 90.56 301 GLY A CA 1
ATOM 2337 C C . GLY A 1 301 ? 6.421 -20.085 4.593 1.00 90.56 301 GLY A C 1
ATOM 2338 O O . GLY A 1 301 ? 6.406 -21.290 4.347 1.00 90.56 301 GLY A O 1
ATOM 2339 N N . GLU A 1 302 ? 5.300 -19.368 4.693 1.00 89.75 302 GLU A N 1
ATOM 2340 C CA . GLU A 1 302 ? 3.956 -19.920 4.491 1.00 89.75 302 GLU A CA 1
ATOM 2341 C C . GLU A 1 302 ? 3.374 -19.515 3.129 1.00 89.75 302 GLU A C 1
ATOM 2343 O O . GLU A 1 302 ? 3.649 -18.436 2.597 1.00 89.75 302 GLU A O 1
ATOM 2348 N N . GLY A 1 303 ? 2.522 -20.373 2.561 1.00 93.06 303 GLY A N 1
ATOM 2349 C CA . GLY A 1 303 ? 1.870 -20.126 1.274 1.00 93.06 303 GLY A CA 1
ATOM 2350 C C . GLY A 1 303 ? 2.815 -20.298 0.083 1.00 93.06 303 GLY A C 1
ATOM 2351 O O . GLY A 1 303 ? 3.516 -21.302 -0.013 1.00 93.06 303 GLY A O 1
ATOM 2352 N N . GLU A 1 304 ? 2.811 -19.337 -0.840 1.00 95.75 304 GLU A N 1
ATOM 2353 C CA . GLU A 1 304 ? 3.704 -19.303 -2.004 1.00 95.75 304 GLU A CA 1
ATOM 2354 C C . GLU A 1 304 ? 4.453 -17.967 -2.050 1.00 95.75 304 GLU A C 1
ATOM 2356 O O . GLU A 1 304 ? 3.820 -16.922 -1.866 1.00 95.75 304 GLU A O 1
ATOM 2361 N N . PRO A 1 305 ? 5.770 -17.961 -2.341 1.00 97.50 305 PRO A N 1
ATOM 2362 C CA . PRO A 1 305 ? 6.528 -16.722 -2.445 1.00 97.50 305 PRO A CA 1
ATOM 2363 C C . PRO A 1 305 ? 5.965 -15.874 -3.585 1.00 97.50 305 PRO A C 1
ATOM 2365 O O . PRO A 1 305 ? 5.635 -16.396 -4.653 1.00 97.50 305 PRO A O 1
ATOM 2368 N N . TYR A 1 306 ? 5.858 -14.567 -3.373 1.00 97.69 306 TYR A N 1
ATOM 2369 C CA . TYR A 1 306 ? 5.283 -13.659 -4.361 1.00 97.69 306 TYR A CA 1
ATOM 2370 C C . TYR A 1 306 ? 6.101 -12.378 -4.508 1.00 97.69 306 TYR A C 1
ATOM 2372 O O . TYR A 1 306 ? 6.875 -12.030 -3.625 1.00 97.69 306 TYR A O 1
ATOM 2380 N N . VAL A 1 307 ? 5.882 -11.645 -5.599 1.00 98.00 307 VAL A N 1
ATOM 2381 C CA . VAL A 1 307 ? 6.284 -10.238 -5.745 1.00 98.00 307 VAL A CA 1
ATOM 2382 C C . VAL A 1 307 ? 5.137 -9.449 -6.375 1.00 98.00 307 VAL A C 1
ATOM 2384 O O . VAL A 1 307 ? 4.452 -9.952 -7.266 1.00 98.00 307 VAL A O 1
ATOM 2387 N N . LEU A 1 308 ? 4.895 -8.228 -5.895 1.00 98.31 308 LEU A N 1
ATOM 2388 C CA . LEU A 1 308 ? 3.894 -7.310 -6.444 1.00 98.31 308 LEU A CA 1
ATOM 2389 C C . LEU A 1 308 ? 4.602 -6.214 -7.233 1.00 98.31 308 LEU A C 1
ATOM 2391 O O . LEU A 1 308 ? 5.202 -5.326 -6.636 1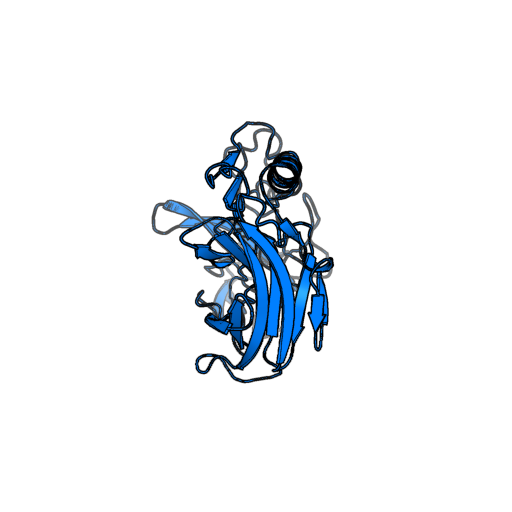.00 98.31 308 LEU A O 1
ATOM 2395 N N . LEU A 1 309 ? 4.528 -6.256 -8.559 1.00 98.38 309 LEU A N 1
ATOM 2396 C CA . LEU A 1 309 ? 5.153 -5.265 -9.434 1.00 98.38 309 LEU A CA 1
ATOM 2397 C C . LEU A 1 309 ? 4.114 -4.246 -9.903 1.00 98.38 309 LEU A C 1
ATOM 2399 O O . LEU A 1 309 ? 3.073 -4.621 -10.437 1.00 98.38 309 LEU A O 1
ATOM 2403 N N . ASN A 1 310 ? 4.400 -2.957 -9.737 1.00 97.81 310 ASN A N 1
ATOM 2404 C CA . ASN A 1 310 ? 3.560 -1.885 -10.268 1.00 97.81 310 ASN A CA 1
ATOM 2405 C C . ASN A 1 310 ? 4.035 -1.482 -11.672 1.00 97.81 310 ASN A C 1
ATOM 2407 O O . ASN A 1 310 ? 3.286 -1.607 -12.641 1.00 97.81 310 ASN A O 1
ATOM 2411 N N . PHE A 1 311 ? 5.291 -1.050 -11.790 1.00 97.69 311 PHE A N 1
ATOM 2412 C CA . PHE A 1 311 ? 5.938 -0.715 -13.059 1.00 97.69 311 PHE A CA 1
ATOM 2413 C C . PHE A 1 311 ? 7.462 -0.710 -12.904 1.00 97.69 311 PHE A C 1
ATOM 2415 O O . PHE A 1 311 ? 8.002 -0.738 -11.794 1.00 97.69 311 PHE A O 1
ATOM 2422 N N . VAL A 1 312 ? 8.159 -0.628 -14.033 1.00 98.19 312 VAL A N 1
ATOM 2423 C CA . VAL A 1 312 ? 9.604 -0.383 -14.093 1.00 98.19 312 VAL A CA 1
ATOM 2424 C C . VAL A 1 312 ? 9.878 0.871 -14.910 1.00 98.19 312 VAL A C 1
ATOM 2426 O O . VAL A 1 312 ? 9.124 1.198 -15.828 1.00 98.19 312 VAL A O 1
ATOM 2429 N N . THR A 1 313 ? 10.925 1.613 -14.572 1.00 97.00 313 THR A N 1
ATOM 2430 C CA . THR A 1 313 ? 11.276 2.842 -15.287 1.00 97.00 313 THR A CA 1
ATOM 2431 C C . THR A 1 313 ? 12.767 3.121 -15.242 1.00 97.00 313 THR A C 1
ATOM 2433 O O . THR A 1 313 ? 13.473 2.581 -14.395 1.00 97.00 313 THR A O 1
ATOM 2436 N N . ASN A 1 314 ? 13.257 3.975 -16.135 1.00 94.06 314 ASN A N 1
ATOM 2437 C CA . ASN A 1 314 ? 14.642 4.431 -16.100 1.00 94.06 314 ASN A CA 1
ATOM 2438 C C . ASN A 1 314 ? 14.839 5.728 -15.296 1.00 94.06 314 ASN A C 1
ATOM 2440 O O . ASN A 1 314 ? 15.951 5.944 -14.825 1.00 94.06 314 ASN A O 1
ATOM 2444 N N . ARG A 1 315 ? 13.822 6.600 -15.143 1.00 90.62 315 ARG A N 1
ATOM 2445 C CA . ARG A 1 315 ? 13.921 7.928 -14.485 1.00 90.62 315 ARG A CA 1
ATOM 2446 C C . ARG A 1 315 ? 12.562 8.430 -13.964 1.00 90.62 315 ARG A C 1
ATOM 2448 O O . ARG A 1 315 ? 11.538 7.794 -14.163 1.00 90.62 315 ARG A O 1
ATOM 2455 N N . PHE A 1 316 ? 12.574 9.586 -13.290 1.00 85.19 316 PHE A N 1
ATOM 2456 C CA . PHE A 1 316 ? 11.390 10.395 -12.936 1.00 85.19 316 PHE A CA 1
ATOM 2457 C C . PHE A 1 316 ? 10.279 9.663 -12.167 1.00 85.19 316 PHE A C 1
ATOM 2459 O O . PHE A 1 316 ? 9.105 9.834 -12.451 1.00 85.19 316 PHE A O 1
ATOM 2466 N N . HIS A 1 317 ? 10.650 8.873 -11.160 1.00 83.19 317 HIS A N 1
ATOM 2467 C CA . HIS A 1 317 ? 9.697 8.162 -10.300 1.00 83.19 317 HIS A CA 1
ATOM 2468 C C . HIS A 1 317 ? 9.562 8.761 -8.898 1.00 83.19 317 HIS A C 1
ATOM 2470 O O . HIS A 1 317 ? 8.823 8.207 -8.103 1.00 83.19 317 HIS A O 1
ATOM 2476 N N . HIS A 1 318 ? 10.271 9.844 -8.566 1.00 90.38 318 HIS A N 1
ATOM 2477 C CA . HIS A 1 318 ? 10.164 10.507 -7.264 1.00 90.38 318 HIS A CA 1
ATOM 2478 C C . HIS A 1 318 ? 9.324 11.776 -7.384 1.00 90.38 318 HIS A C 1
ATOM 2480 O O . HIS A 1 318 ? 9.852 12.848 -7.702 1.00 90.38 318 HIS A O 1
ATOM 2486 N N . VAL A 1 319 ? 8.030 11.642 -7.110 1.00 90.31 319 VAL A N 1
ATOM 2487 C CA . VAL A 1 319 ? 7.054 12.732 -7.161 1.00 90.31 319 VAL A CA 1
ATOM 2488 C C . VAL A 1 319 ? 6.482 12.995 -5.770 1.00 90.31 319 VAL A C 1
ATOM 2490 O O . VAL A 1 319 ? 6.322 12.079 -4.970 1.00 90.31 319 VAL A O 1
ATOM 2493 N N . MET A 1 320 ? 6.186 14.255 -5.463 1.00 88.38 320 MET A N 1
ATOM 2494 C CA . MET A 1 320 ? 5.498 14.676 -4.246 1.00 88.38 320 MET A CA 1
ATOM 2495 C C . MET A 1 320 ? 4.421 15.707 -4.573 1.00 88.38 320 MET A C 1
ATOM 2497 O O . MET A 1 320 ? 4.696 16.689 -5.262 1.00 88.38 320 MET A O 1
ATOM 2501 N N . ASN A 1 321 ? 3.223 15.513 -4.028 1.00 82.88 321 ASN A N 1
ATOM 2502 C CA . ASN A 1 321 ? 2.199 16.541 -3.928 1.00 82.88 321 ASN A CA 1
ATOM 2503 C C . ASN A 1 321 ? 2.377 17.292 -2.601 1.00 82.88 321 ASN A C 1
ATOM 2505 O O . ASN A 1 321 ? 2.146 16.729 -1.531 1.00 82.88 321 ASN A O 1
ATOM 2509 N N . ALA A 1 322 ? 2.812 18.547 -2.696 1.00 75.56 322 ALA A N 1
ATOM 2510 C CA . ALA A 1 322 ? 3.033 19.467 -1.585 1.00 75.56 322 ALA A CA 1
ATOM 2511 C C . ALA A 1 322 ? 2.134 20.715 -1.664 1.00 75.56 322 ALA A C 1
ATOM 2513 O O . ALA A 1 322 ? 2.540 21.807 -1.262 1.00 75.56 322 ALA A O 1
ATOM 2514 N N . GLY A 1 323 ? 0.939 20.589 -2.246 1.00 63.03 323 GLY A N 1
ATOM 2515 C CA . GLY A 1 323 ? -0.030 21.684 -2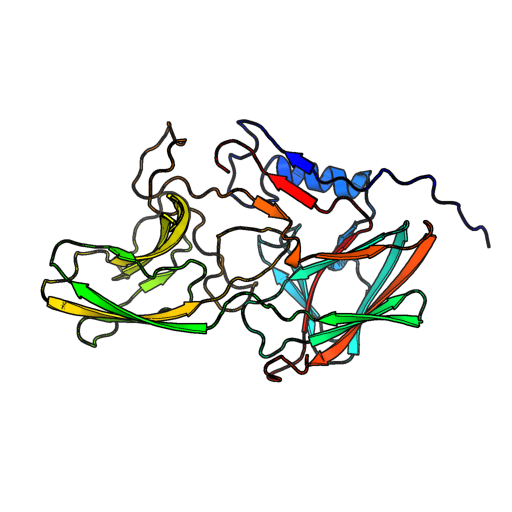.291 1.00 63.03 323 GLY A CA 1
ATOM 2516 C C . GLY A 1 323 ? -0.773 21.908 -0.972 1.00 63.03 323 GLY A C 1
ATOM 2517 O O . GLY A 1 323 ? -0.680 21.105 -0.051 1.00 63.03 323 GLY A O 1
ATOM 2518 N N . ILE A 1 324 ? -1.524 23.011 -0.883 1.00 52.50 324 ILE A N 1
ATOM 2519 C CA . ILE A 1 324 ? -2.317 23.365 0.310 1.00 52.50 324 ILE A CA 1
ATOM 2520 C C . ILE A 1 324 ? -3.410 22.320 0.533 1.00 52.50 324 ILE A C 1
ATOM 2522 O O . ILE A 1 324 ? -4.187 22.050 -0.376 1.00 52.50 324 ILE A O 1
ATOM 2526 N N . GLY A 1 325 ? -3.501 21.756 1.736 1.00 50.31 325 GLY A N 1
ATOM 2527 C CA . GLY A 1 325 ? -4.365 20.604 1.981 1.00 50.31 325 GLY A CA 1
ATOM 2528 C C . GLY A 1 325 ? -3.730 19.285 1.552 1.00 50.31 325 GLY A C 1
ATOM 2529 O O . GLY A 1 325 ? -4.457 18.350 1.266 1.00 50.31 325 GLY A O 1
ATOM 2530 N N . GLY A 1 326 ? -2.407 19.228 1.423 1.00 40.44 326 GLY A N 1
ATOM 2531 C CA . GLY A 1 326 ? -1.582 18.065 1.744 1.00 40.44 326 GLY A CA 1
ATOM 2532 C C . GLY A 1 326 ? -0.912 18.319 3.089 1.00 40.44 326 GLY A C 1
ATOM 2533 O O . GLY A 1 326 ? -0.746 19.512 3.433 1.00 40.44 326 GLY A O 1
#